Protein AF-A0A9J7N5D2-F1 (afdb_monomer)

InterPro domains:
  IPR012926 TMEM120A/B [PF07851] (128-306)
  IPR012926 TMEM120A/B [PTHR21433] (128-312)

Nearest PDB structures (foldseek):
  7n7p-assembly1_B  TM=5.418E-01  e=3.392E-21  Homo sapiens
  7f3t-assembly1_A  TM=5.365E-01  e=4.374E-20  Homo sapiens
  7n0l-assembly1_B  TM=5.369E-01  e=2.676E-19  Mus musculus
  7f6v-assembly1_B  TM=5.182E-01  e=7.764E-19  Homo sapiens
  6e3y-assembly1_R  TM=2.671E-01  e=3.084E+00  Homo sapiens

Mean predicted aligned error: 16.36 Å

pLDDT: mean 80.32, std 15.18, range [35.53, 98.12]

Foldseek 3Di:
DVVVVVVVVVVVVVVVVVVVVVVVVVVVVVVVVVVVVVVVVVVVVVVLVVLVVVLVVVVVVLVVVVVVLVPDDDDPVCVVVSVVVVVVSVVVVVVSVVVVLLHFDDDDPVCCVPPNPDGLNPPNPVSVVVVVQLVVLVVQLVVLVVVLVVVVVCVVVPDDDDVLVSVLSVLSSVLSVLVNPFDPDPLCVVCVVLVVVLVVLVVVLVVVVVVLVVVVVVVCVVVVVDDDDDDDDDDDDPPQNPDPVNSVVSLVVSLVSLLVQLVSLVVSCPDPPDPDPSSNSSSVSSVVSSVSSVVVSVVVVVVVVVVVVVVVVVVVVVVVVVVVVPDDCPPPPDDDDD

Radius of gyration: 36.09 Å; Cα contacts (8 Å, |Δi|>4): 144; chains: 1; bounding box: 107×84×121 Å

Solvent-accessible surface area (backbone atoms only — not comparable to full-atom values): 19100 Å² total; per-residue (Å²): 116,69,71,61,57,52,51,52,50,51,52,48,52,52,52,54,49,53,51,50,53,49,52,53,53,53,49,51,52,49,54,52,50,51,52,52,48,53,51,53,51,53,53,49,50,52,51,47,53,54,50,52,53,52,50,56,49,53,53,51,53,50,51,55,48,51,55,56,57,71,72,49,90,74,55,82,88,51,47,63,58,50,50,56,51,53,51,54,51,51,54,52,51,52,52,50,53,57,55,55,69,65,38,81,63,85,70,56,72,68,53,40,71,75,67,41,97,64,75,62,33,86,37,81,59,67,43,56,53,51,54,50,51,46,52,49,28,49,52,48,25,52,51,29,48,52,49,44,53,51,49,53,54,40,44,75,74,67,48,90,69,63,66,66,64,57,51,48,31,53,54,48,23,50,44,29,45,43,59,53,68,48,68,98,46,72,72,48,64,72,47,44,62,61,52,50,53,48,50,54,51,49,53,54,50,48,53,55,50,49,55,41,49,53,54,51,53,50,51,42,38,74,70,67,80,44,82,92,84,89,83,88,81,87,83,85,64,83,71,67,66,74,39,73,74,66,52,45,62,59,53,51,52,50,37,52,50,30,40,50,50,13,51,53,29,44,58,50,48,68,40,91,85,50,83,60,67,46,41,45,53,43,13,54,47,30,41,52,49,25,51,54,50,51,52,53,52,49,54,52,51,52,52,53,53,49,53,52,54,52,53,51,51,53,53,52,51,53,50,53,51,52,56,55,73,67,54,75,83,88,82,80,87,85,88,90,86,133

Secondary structure (DSSP, 8-state):
-HHHHHHHHHHHHHHHHHHHHHHHHHHHHHHHHHHHHHHHHHHHHHHHHHHHHHHHHHHHHHHHHHHHHHTS---GGGHHHHHHHHHHHHHHHHHHHHHHHHS--PPPHHHHHHH-S--GGGSTTHHHHHHHHHHHHHHHHHHHHHHHHHHHHHHHTT----HHHHHHHHHHHHHHHHHHH--S-HHHHHHHHHHHHHHHHHHHHHHHHHHHHHHHHHHHHHTTSS---------S-TTGGG-HHHHHHHHHHHHHHHHHHHHHHHHHHTSTT---HHHHHHHHHHHHHHHHHHHHHHHHHHHHHHHHHHHHHHHHHHHHHHHHHHS-----------

Structure (mmCIF, N/CA/C/O backbone):
data_AF-A0A9J7N5D2-F1
#
_entry.id   AF-A0A9J7N5D2-F1
#
loop_
_atom_site.group_PDB
_atom_site.id
_atom_site.type_symbol
_atom_site.label_atom_id
_atom_site.label_alt_id
_atom_site.label_comp_id
_atom_site.label_asym_id
_atom_site.label_entity_id
_atom_site.label_seq_id
_atom_site.pdbx_PDB_ins_code
_atom_site.Cartn_x
_atom_site.Cartn_y
_atom_site.Cartn_z
_atom_site.occupancy
_atom_site.B_iso_or_equiv
_atom_site.auth_seq_id
_atom_site.auth_comp_id
_atom_site.auth_asym_id
_atom_site.auth_atom_id
_atom_site.pdbx_PDB_model_num
ATOM 1 N N . MET A 1 1 ? -44.983 37.927 -15.377 1.00 53.50 1 MET A N 1
ATOM 2 C CA . MET A 1 1 ? -43.794 37.094 -15.114 1.00 53.50 1 MET A CA 1
ATOM 3 C C . MET A 1 1 ? -43.548 37.015 -13.610 1.00 53.50 1 MET A C 1
ATOM 5 O O . MET A 1 1 ? -43.359 35.919 -13.120 1.00 53.50 1 MET A O 1
ATOM 9 N N . ASP A 1 2 ? -43.751 38.115 -12.878 1.00 56.72 2 ASP A N 1
ATOM 10 C CA . ASP A 1 2 ? -43.507 38.211 -11.425 1.00 56.72 2 ASP A CA 1
ATOM 11 C C . ASP A 1 2 ? -44.377 37.331 -10.505 1.00 56.72 2 ASP A C 1
ATOM 13 O O . ASP A 1 2 ? -43.911 36.921 -9.453 1.00 56.72 2 ASP A O 1
ATOM 17 N N . VAL A 1 3 ? -45.620 36.996 -10.881 1.00 56.75 3 VAL A N 1
ATOM 18 C CA . VAL A 1 3 ? -46.518 36.188 -10.018 1.00 56.75 3 VAL A CA 1
ATOM 19 C C . VAL A 1 3 ? -46.177 34.691 -10.046 1.00 56.75 3 VAL A C 1
ATOM 21 O O . VAL A 1 3 ? -46.412 33.982 -9.073 1.00 56.75 3 VAL A O 1
ATOM 24 N N . LEU A 1 4 ? -45.630 34.197 -11.161 1.00 55.88 4 LEU A N 1
ATOM 25 C CA . LEU A 1 4 ? -45.211 32.795 -11.274 1.00 55.88 4 LEU A CA 1
ATOM 26 C C . LEU A 1 4 ? -43.887 32.561 -10.540 1.00 55.88 4 LEU A C 1
ATOM 28 O O . LEU A 1 4 ? -43.756 31.552 -9.863 1.00 55.88 4 LEU A O 1
ATOM 32 N N . ASP A 1 5 ? -42.966 33.525 -10.599 1.00 58.22 5 ASP A N 1
ATOM 33 C CA . ASP A 1 5 ? -41.663 33.458 -9.924 1.00 58.22 5 ASP A CA 1
ATOM 34 C C . ASP A 1 5 ? -41.805 33.550 -8.390 1.00 58.22 5 ASP A C 1
ATOM 36 O O . ASP A 1 5 ? -41.098 32.861 -7.656 1.00 58.22 5 ASP A O 1
ATOM 40 N N . SER A 1 6 ? -42.780 34.330 -7.892 1.00 58.72 6 SER A N 1
ATOM 41 C CA . SER A 1 6 ? -43.110 34.401 -6.458 1.00 58.72 6 SER A CA 1
ATOM 42 C C . SER A 1 6 ? -43.774 33.126 -5.923 1.00 58.72 6 SER A C 1
ATOM 44 O O . SER A 1 6 ? -43.530 32.729 -4.790 1.00 58.72 6 SER A O 1
ATOM 46 N N . LEU A 1 7 ? -44.609 32.463 -6.734 1.00 60.22 7 LEU A N 1
ATOM 47 C CA . LEU A 1 7 ? -45.252 31.199 -6.349 1.00 60.22 7 LEU A CA 1
ATOM 48 C C . LEU A 1 7 ? -44.255 30.030 -6.327 1.00 60.22 7 LEU A C 1
ATOM 50 O O . LEU A 1 7 ? -44.355 29.169 -5.455 1.00 60.22 7 LEU A O 1
ATOM 54 N N . ASP A 1 8 ? -43.286 30.013 -7.249 1.00 61.00 8 ASP A N 1
ATOM 55 C CA . ASP A 1 8 ? -42.229 28.991 -7.294 1.00 61.00 8 ASP A CA 1
ATOM 56 C C . ASP A 1 8 ? -41.238 29.147 -6.125 1.00 61.00 8 ASP A C 1
ATOM 58 O O . ASP A 1 8 ? -40.781 28.161 -5.542 1.00 61.00 8 ASP A O 1
ATOM 62 N N . THR A 1 9 ? -40.947 30.388 -5.717 1.00 61.81 9 THR A N 1
ATOM 63 C CA . THR A 1 9 ? -40.109 30.665 -4.537 1.00 61.81 9 THR A CA 1
ATOM 64 C C . THR A 1 9 ? -40.805 30.321 -3.222 1.00 61.81 9 THR A C 1
ATOM 66 O O . THR A 1 9 ? -40.158 29.728 -2.358 1.00 61.81 9 THR A O 1
ATOM 69 N N . ASP A 1 10 ? -42.104 30.593 -3.078 1.00 67.00 10 ASP A N 1
ATOM 70 C CA . ASP A 1 10 ? -42.876 30.194 -1.890 1.00 67.00 10 ASP A CA 1
ATOM 71 C C . ASP A 1 10 ? -43.016 28.666 -1.779 1.00 67.00 10 ASP A C 1
ATOM 73 O O . ASP A 1 10 ? -42.855 28.101 -0.693 1.00 67.00 10 ASP A O 1
ATOM 77 N N . HIS A 1 11 ? -43.248 27.970 -2.899 1.00 69.38 11 HIS A N 1
ATOM 78 C CA . HIS A 1 11 ? -43.304 26.506 -2.921 1.00 69.38 11 HIS A CA 1
ATOM 79 C C . HIS A 1 11 ? -41.936 25.881 -2.608 1.00 69.38 11 HIS A C 1
ATOM 81 O O . HIS A 1 11 ? -41.846 24.917 -1.846 1.00 69.38 11 HIS A O 1
ATOM 87 N N . SER A 1 12 ? -40.856 26.439 -3.164 1.00 70.88 12 SER A N 1
ATOM 88 C CA . SER A 1 12 ? -39.487 26.028 -2.848 1.00 70.88 12 SER A CA 1
ATOM 89 C C . SER A 1 12 ? -39.189 26.230 -1.362 1.00 70.88 12 SER A C 1
ATOM 91 O O . SER A 1 12 ? -38.756 25.297 -0.693 1.00 70.88 12 SER A O 1
ATOM 93 N N . PHE A 1 13 ? -39.495 27.400 -0.799 1.00 75.81 13 PHE A N 1
ATOM 94 C CA . PHE A 1 13 ? -39.250 27.692 0.612 1.00 75.81 13 PHE A CA 1
ATOM 95 C C . PHE A 1 13 ? -40.040 26.771 1.555 1.00 75.81 13 PHE A C 1
ATOM 97 O O . PHE A 1 13 ? -39.470 26.256 2.515 1.00 75.81 13 PHE A O 1
ATOM 104 N N . SER A 1 14 ? -41.313 26.495 1.248 1.00 77.88 14 SER A N 1
ATOM 105 C CA . SER A 1 14 ? -42.131 25.533 2.002 1.00 77.88 14 SER A CA 1
ATOM 106 C C . SER A 1 14 ? -41.528 24.127 1.974 1.00 77.88 14 SER A C 1
ATOM 108 O O . SER A 1 14 ? -41.432 23.484 3.015 1.00 77.88 14 SER A O 1
ATOM 110 N N . SER A 1 15 ? -41.050 23.673 0.810 1.00 78.69 15 SER A N 1
ATOM 111 C CA . SER A 1 15 ? -40.388 22.370 0.667 1.00 78.69 15 SER A CA 1
ATOM 112 C C . SER A 1 15 ? -39.103 22.274 1.495 1.00 78.69 15 SER A C 1
ATOM 114 O O . SER A 1 15 ? -38.871 21.256 2.138 1.00 78.69 15 SER A O 1
ATOM 116 N N . HIS A 1 16 ? -38.278 23.326 1.514 1.00 78.12 16 HIS A N 1
ATOM 117 C CA . HIS A 1 16 ? -37.059 23.353 2.334 1.00 78.12 16 HIS A CA 1
ATOM 118 C C . HIS A 1 16 ? -37.380 23.367 3.836 1.00 78.12 16 HIS A C 1
ATOM 120 O O . HIS A 1 16 ? -36.615 22.844 4.643 1.00 78.12 16 HIS A O 1
ATOM 126 N N . MET A 1 17 ? -38.505 23.971 4.226 1.00 84.19 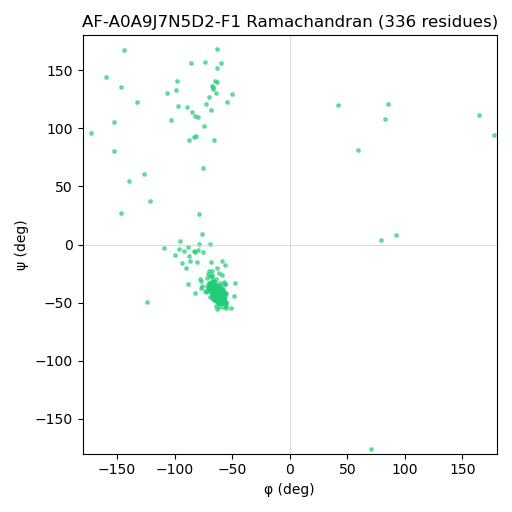17 MET A N 1
ATOM 127 C CA . MET A 1 17 ? -38.944 24.034 5.619 1.00 84.19 17 MET A CA 1
ATOM 128 C C . MET A 1 17 ? -39.472 22.677 6.105 1.00 84.19 17 MET A C 1
ATOM 130 O O . MET A 1 17 ? -39.119 22.249 7.200 1.00 84.19 17 MET A O 1
ATOM 134 N N . GLU A 1 18 ? -40.211 21.952 5.262 1.00 85.81 18 GLU A N 1
ATOM 135 C CA . GLU A 1 18 ? -40.609 20.562 5.527 1.00 85.81 18 GLU A CA 1
ATOM 136 C C . GLU A 1 18 ? -39.394 19.622 5.621 1.00 85.81 18 GLU A C 1
ATOM 138 O O . GLU A 1 18 ? -39.333 18.767 6.506 1.00 85.81 18 GLU A O 1
ATOM 143 N N . GLU A 1 19 ? -38.394 19.802 4.753 1.00 87.75 19 GLU A N 1
ATOM 144 C CA . GLU A 1 19 ? -37.150 19.024 4.782 1.00 87.75 19 GLU A CA 1
ATOM 145 C C . GLU A 1 19 ? -36.333 19.307 6.057 1.00 87.75 19 GLU A C 1
ATOM 147 O O . GLU A 1 19 ? -35.820 18.385 6.694 1.00 87.75 19 GLU A O 1
ATOM 152 N N . TRP A 1 20 ? -36.285 20.568 6.502 1.00 80.81 20 TRP A N 1
ATOM 153 C CA . TRP A 1 20 ? -35.685 20.958 7.781 1.00 80.81 20 TRP A CA 1
ATOM 154 C C . TRP A 1 20 ? -36.409 20.348 8.987 1.00 80.81 20 TRP A C 1
ATOM 156 O O . TRP A 1 20 ? -35.758 19.875 9.925 1.00 80.81 20 TRP A O 1
ATOM 166 N N . ASP A 1 21 ? -37.741 20.326 8.971 1.00 89.56 21 ASP A N 1
ATOM 167 C CA . ASP A 1 21 ? -38.539 19.712 10.032 1.00 89.56 21 ASP A CA 1
ATOM 168 C C . ASP A 1 21 ? -38.323 18.190 10.079 1.00 89.56 21 ASP A C 1
ATOM 170 O O . ASP A 1 21 ? -38.149 17.630 11.166 1.00 89.56 21 ASP A O 1
ATOM 174 N N . SER A 1 22 ? -38.221 17.531 8.916 1.00 87.88 22 SER A N 1
ATOM 175 C CA . SER A 1 22 ? -37.862 16.108 8.813 1.00 87.88 22 SER A CA 1
ATOM 176 C C . SER A 1 22 ? -36.474 15.831 9.397 1.00 87.88 22 SER A C 1
ATOM 178 O O . SER A 1 22 ? -36.331 14.969 10.265 1.00 87.88 22 SER A O 1
ATOM 180 N N . MET A 1 23 ? -35.457 16.606 9.001 1.00 82.81 23 MET A N 1
ATOM 181 C CA . MET A 1 23 ? -34.099 16.474 9.547 1.00 82.81 23 MET A CA 1
ATOM 182 C C . MET A 1 23 ? -34.046 16.745 11.055 1.00 82.81 23 MET A C 1
ATOM 184 O O . MET A 1 23 ? -33.281 16.110 11.780 1.00 82.81 23 MET A O 1
ATOM 188 N N . THR A 1 24 ? -34.857 17.681 11.550 1.00 89.94 24 THR A N 1
ATOM 189 C CA . THR A 1 24 ? -34.937 17.989 12.982 1.00 89.94 24 THR A CA 1
ATOM 190 C C . THR A 1 24 ? -35.508 16.809 13.766 1.00 89.94 24 THR A C 1
ATOM 192 O O . THR A 1 24 ? -35.050 16.523 14.875 1.00 89.94 24 THR A O 1
ATOM 195 N N . GLU A 1 25 ? -36.488 16.103 13.206 1.00 90.75 25 GLU A N 1
ATOM 196 C CA . GLU A 1 25 ? -37.063 14.919 13.838 1.00 90.75 25 GLU A CA 1
ATOM 197 C C . GLU A 1 25 ? -36.105 13.719 13.789 1.00 90.75 25 GLU A C 1
ATOM 199 O O . GLU A 1 25 ? -35.916 13.048 14.806 1.00 90.75 25 GLU A O 1
ATOM 204 N N . GLU A 1 26 ? -35.411 13.507 12.666 1.00 89.88 26 GLU A N 1
ATOM 205 C CA . GLU A 1 26 ? -34.331 12.514 12.555 1.00 89.88 26 GLU A CA 1
ATOM 206 C C . GLU A 1 26 ? -33.198 12.787 13.555 1.00 89.88 26 GLU A C 1
ATOM 208 O O . GLU A 1 26 ? -32.707 11.870 14.217 1.00 89.88 26 GLU A O 1
ATOM 213 N N . TYR A 1 27 ? -32.818 14.055 13.740 1.00 84.75 27 TYR A N 1
ATOM 214 C CA . TYR A 1 27 ? -31.805 14.448 14.717 1.00 84.75 27 TYR A CA 1
ATOM 215 C C . TYR A 1 27 ? -32.228 14.116 16.155 1.00 84.75 27 TYR A C 1
ATOM 217 O O . TYR A 1 27 ? -31.423 13.599 16.932 1.00 84.75 27 TYR A O 1
ATOM 225 N N . LYS A 1 28 ? -33.496 14.348 16.522 1.00 91.75 28 LYS A N 1
ATOM 226 C CA . LYS A 1 28 ? -34.003 13.956 17.849 1.00 91.75 28 LYS A CA 1
ATOM 227 C C . LYS A 1 28 ? -33.955 12.444 18.046 1.00 91.75 28 LYS A C 1
ATOM 229 O O . LYS A 1 28 ? -33.529 11.989 19.107 1.00 91.75 28 LYS A O 1
ATOM 234 N N . GLN A 1 29 ? -34.346 11.669 17.033 1.00 91.50 29 GLN A N 1
ATOM 235 C CA . GLN A 1 29 ? -34.246 10.208 17.085 1.00 91.50 29 GLN A CA 1
ATOM 236 C C . GLN A 1 29 ? -32.790 9.764 17.273 1.00 91.50 29 GLN A C 1
ATOM 238 O O . GLN A 1 29 ? -32.504 8.935 18.138 1.00 91.50 29 GLN A O 1
ATOM 243 N N . LEU A 1 30 ? -31.848 10.385 16.558 1.00 85.56 30 LEU A N 1
ATOM 244 C CA . LEU A 1 30 ? -30.418 10.123 16.714 1.00 85.56 30 LEU A CA 1
ATOM 245 C C . LEU A 1 30 ? -29.915 10.436 18.135 1.00 85.56 30 LEU A C 1
ATOM 247 O O . LEU A 1 30 ? -29.118 9.677 18.694 1.00 85.56 30 LEU A O 1
ATOM 251 N N . GLU A 1 31 ? -30.374 11.527 18.754 1.00 86.38 31 GLU A N 1
ATOM 252 C CA . GLU A 1 31 ? -30.025 11.855 20.142 1.00 86.38 31 GLU A CA 1
ATOM 253 C C . GLU A 1 31 ? -30.546 10.806 21.138 1.00 86.38 31 GLU A C 1
ATOM 255 O O . GLU A 1 31 ? -29.825 10.422 22.072 1.00 86.38 31 GLU A O 1
ATOM 260 N N . GLU A 1 32 ? -31.767 10.304 20.935 1.00 93.00 32 GLU A N 1
ATOM 261 C CA . GLU A 1 32 ? -32.343 9.227 21.745 1.00 93.00 32 GLU A CA 1
ATOM 262 C C . GLU A 1 32 ? -31.577 7.910 21.573 1.00 93.00 32 GLU A C 1
ATOM 264 O O . GLU A 1 32 ? -31.212 7.265 22.567 1.00 93.00 32 GLU A O 1
ATOM 269 N N . GLU A 1 33 ? -31.247 7.539 20.336 1.00 86.75 33 GLU A N 1
ATOM 270 C CA . GLU A 1 33 ? -30.436 6.361 20.032 1.00 86.75 33 GLU A CA 1
ATOM 271 C C . GLU A 1 33 ? -29.038 6.458 20.646 1.00 86.75 33 GLU A C 1
ATOM 273 O O . GLU A 1 33 ? -28.559 5.512 21.279 1.00 86.75 33 GLU A O 1
ATOM 278 N N . HIS A 1 34 ? -28.389 7.618 20.543 1.00 79.31 34 HIS A N 1
ATOM 279 C CA . HIS A 1 34 ? -27.082 7.854 21.145 1.00 79.31 34 HIS A CA 1
ATOM 280 C C . HIS A 1 34 ? -27.131 7.769 22.680 1.00 79.31 34 HIS A C 1
ATOM 282 O O . HIS A 1 34 ? -26.211 7.235 23.315 1.00 79.31 34 HIS A O 1
ATOM 288 N N . LYS A 1 35 ? -28.218 8.236 23.303 1.00 89.12 35 LYS A N 1
ATOM 289 C CA . LYS A 1 35 ? -28.446 8.077 24.745 1.00 89.12 35 LYS A CA 1
ATOM 290 C C . LYS A 1 35 ? -28.599 6.602 25.126 1.00 89.12 35 LYS A C 1
ATOM 292 O O . LYS A 1 35 ? -27.967 6.163 26.092 1.00 89.12 35 LYS A O 1
ATOM 297 N N . ALA A 1 36 ? -29.371 5.831 24.361 1.00 89.06 36 ALA A N 1
ATOM 298 C CA . ALA A 1 36 ? -29.524 4.391 24.566 1.00 89.06 36 ALA A CA 1
ATOM 299 C C . ALA A 1 36 ? -28.196 3.637 24.361 1.00 89.06 36 ALA A C 1
ATOM 301 O O . ALA A 1 36 ? -27.847 2.753 25.147 1.00 89.06 36 ALA A O 1
ATOM 302 N N . TYR A 1 37 ? -27.409 4.023 23.355 1.00 80.06 37 TYR A N 1
ATOM 303 C CA . TYR A 1 37 ? -26.065 3.500 23.119 1.00 80.06 37 TYR A CA 1
ATOM 304 C C . TYR A 1 37 ? -25.148 3.731 24.327 1.00 80.06 37 TYR A C 1
ATOM 306 O O . TYR A 1 37 ? -24.543 2.780 24.826 1.00 80.06 37 TYR A O 1
ATOM 314 N N . LYS A 1 38 ? -25.091 4.958 24.865 1.00 76.19 38 LYS A N 1
ATOM 315 C CA . LYS A 1 38 ? -24.285 5.275 26.059 1.00 76.19 38 LYS A CA 1
ATOM 316 C C . LYS A 1 38 ? -24.651 4.411 27.265 1.00 76.19 38 LYS A C 1
ATOM 318 O O . LYS A 1 38 ? -23.756 3.952 27.973 1.00 76.19 38 LYS A O 1
ATOM 323 N N . GLN A 1 39 ? -25.942 4.169 27.489 1.00 86.69 39 GLN A N 1
ATOM 324 C CA . GLN A 1 39 ? -26.401 3.296 28.572 1.00 86.69 39 GLN A CA 1
ATOM 325 C C . GLN A 1 39 ? -25.917 1.855 28.375 1.00 86.69 39 GLN A C 1
ATOM 327 O O . GLN A 1 39 ? -25.304 1.291 29.281 1.00 86.69 39 GLN A O 1
ATOM 332 N N . LYS A 1 40 ? -26.088 1.294 27.170 1.00 82.31 40 LYS A N 1
ATOM 333 C CA . LYS A 1 40 ? -25.607 -0.059 26.839 1.00 82.31 40 LYS A CA 1
ATOM 334 C C . LYS A 1 40 ? -24.091 -0.194 26.996 1.00 82.31 40 LYS A C 1
ATOM 336 O O . LYS A 1 40 ? -23.614 -1.221 27.473 1.00 82.31 40 LYS A O 1
ATOM 341 N N . VAL A 1 41 ? -23.321 0.833 26.632 1.00 73.25 41 VAL A N 1
ATOM 342 C CA . VAL A 1 41 ? -21.860 0.844 26.821 1.00 73.25 41 VAL A CA 1
ATOM 343 C C . VAL A 1 41 ? -21.490 0.765 28.304 1.00 73.25 41 VAL A C 1
ATOM 345 O O . VAL A 1 41 ? -20.603 -0.009 28.671 1.00 73.25 41 VAL A O 1
ATOM 348 N N . GLU A 1 42 ? -22.172 1.516 29.168 1.00 77.75 42 GLU A N 1
ATOM 349 C CA . GLU A 1 42 ? -21.897 1.488 30.607 1.00 77.75 42 GLU A CA 1
ATOM 350 C C . GLU A 1 42 ? -22.310 0.148 31.243 1.00 77.75 42 GLU A C 1
ATOM 352 O O . GLU A 1 42 ? -21.572 -0.412 32.057 1.00 77.75 42 GLU A O 1
ATOM 357 N N . GLU A 1 43 ? -23.437 -0.431 30.823 1.00 83.75 43 GLU A N 1
ATOM 358 C CA . GLU A 1 43 ? -23.852 -1.781 31.232 1.00 83.75 43 GLU A CA 1
ATOM 359 C C . GLU A 1 43 ? -22.823 -2.844 30.831 1.00 83.75 43 GLU A C 1
ATOM 361 O O . GLU A 1 43 ? -22.421 -3.671 31.658 1.00 83.75 43 GLU A O 1
ATOM 366 N N . LEU A 1 44 ? -22.334 -2.789 29.587 1.00 78.25 44 LEU A N 1
ATOM 367 C CA . LEU A 1 44 ? -21.286 -3.683 29.099 1.00 78.25 44 LEU A CA 1
ATOM 368 C C . LEU A 1 44 ? -20.002 -3.540 29.916 1.00 78.25 44 LEU A C 1
ATOM 370 O O . LEU A 1 44 ? -19.420 -4.546 30.317 1.00 78.25 44 LEU A O 1
ATOM 374 N N . LYS A 1 45 ? -19.581 -2.313 30.225 1.00 78.12 45 LYS A N 1
ATOM 375 C CA . LYS A 1 45 ? -18.392 -2.046 31.044 1.00 78.12 45 LYS A CA 1
ATOM 376 C C . LYS A 1 45 ? -18.532 -2.615 32.459 1.00 78.12 45 LYS A C 1
ATOM 378 O O . LYS A 1 45 ? -17.598 -3.228 32.981 1.00 78.12 45 LYS A O 1
ATOM 383 N N . ASN A 1 46 ? -19.706 -2.472 33.070 1.00 83.44 46 ASN A N 1
ATOM 384 C CA . ASN A 1 46 ? -19.989 -3.034 34.390 1.00 83.44 46 ASN A CA 1
ATOM 385 C C . ASN A 1 46 ? -19.950 -4.568 34.382 1.00 83.44 46 ASN A C 1
ATOM 387 O O . ASN A 1 46 ? -19.333 -5.177 35.263 1.00 83.44 46 ASN A O 1
ATOM 391 N N . LEU A 1 47 ? -20.535 -5.200 33.361 1.00 84.56 47 LEU A N 1
ATOM 392 C CA . LEU A 1 47 ? -20.469 -6.650 33.170 1.00 84.56 47 LEU A CA 1
ATOM 393 C C . LEU A 1 47 ? -19.033 -7.131 32.937 1.00 84.56 47 LEU A C 1
ATOM 395 O O . LEU A 1 47 ? -18.607 -8.095 33.575 1.00 84.56 47 LEU A O 1
ATOM 399 N N . GLN A 1 48 ? -18.265 -6.436 32.095 1.00 81.56 48 GLN A N 1
ATOM 400 C CA . GLN A 1 48 ? -16.854 -6.735 31.836 1.00 81.56 48 GLN A CA 1
ATOM 401 C C . GLN A 1 48 ? -16.020 -6.680 33.123 1.00 81.56 48 GLN A C 1
ATOM 403 O O . GLN A 1 48 ? -15.265 -7.612 33.409 1.00 81.56 48 GLN A O 1
ATOM 408 N N . ASN A 1 49 ? -16.199 -5.646 33.950 1.00 82.75 49 ASN A N 1
ATOM 409 C CA . ASN A 1 49 ? -15.502 -5.511 35.233 1.00 82.75 49 ASN A CA 1
ATOM 410 C C . ASN A 1 49 ? -15.878 -6.628 36.218 1.00 82.75 49 ASN A C 1
ATOM 412 O O . ASN A 1 49 ? -15.010 -7.223 36.869 1.00 82.75 49 ASN A O 1
ATOM 416 N N . LYS A 1 50 ? -17.170 -6.954 36.317 1.00 88.00 50 LYS A N 1
ATOM 417 C CA . LYS A 1 50 ? -17.668 -8.032 37.182 1.00 88.00 50 LYS A CA 1
ATOM 418 C C . LYS A 1 50 ? -17.140 -9.402 36.748 1.00 88.00 50 LYS A C 1
ATOM 420 O O . LYS A 1 50 ? -16.731 -10.206 37.587 1.00 88.00 50 LYS A O 1
ATOM 425 N N . LEU A 1 51 ? -17.119 -9.665 35.445 1.00 86.50 51 LEU A N 1
ATOM 426 C CA . LEU A 1 51 ? -16.621 -10.917 34.886 1.00 86.50 51 LEU A CA 1
ATOM 427 C C . LEU A 1 51 ? -15.102 -11.033 35.061 1.00 86.50 51 LEU A C 1
ATOM 429 O O . LEU A 1 51 ? -14.619 -12.049 35.558 1.00 86.50 51 LEU A O 1
ATOM 433 N N . GLY A 1 52 ? -14.356 -9.963 34.768 1.00 84.44 52 GLY A N 1
ATOM 434 C CA . GLY A 1 52 ? -12.904 -9.919 34.941 1.00 84.44 52 GLY A CA 1
ATOM 435 C C . GLY A 1 52 ? -12.464 -10.113 36.395 1.00 84.44 52 GLY A C 1
ATOM 436 O O . GLY A 1 52 ? -11.528 -10.865 36.666 1.00 84.44 52 GLY A O 1
ATOM 437 N N . THR A 1 53 ? -13.156 -9.495 37.356 1.00 86.62 53 THR A N 1
ATOM 438 C CA . THR A 1 53 ? -12.881 -9.699 38.792 1.00 86.62 53 THR A CA 1
ATOM 439 C C . THR A 1 53 ? -13.220 -11.119 39.252 1.00 86.62 53 THR A C 1
ATOM 441 O O . THR A 1 53 ? -12.430 -11.734 39.973 1.00 86.62 53 THR A O 1
ATOM 444 N N . SER A 1 54 ? -14.342 -11.678 38.786 1.00 89.25 54 SER A N 1
ATOM 445 C CA . SER A 1 54 ? -14.763 -13.046 39.116 1.00 89.25 54 SER A CA 1
ATOM 446 C C . SER A 1 54 ? -13.792 -14.103 38.579 1.00 89.25 54 SER A C 1
ATOM 448 O O . SER A 1 54 ? -13.436 -15.028 39.311 1.00 89.25 54 SER A O 1
ATOM 450 N N . ILE A 1 55 ? -13.306 -13.945 37.343 1.00 88.50 55 ILE A N 1
ATOM 451 C CA . ILE A 1 55 ? -12.323 -14.856 36.733 1.00 88.50 55 ILE A CA 1
ATOM 452 C C . ILE A 1 55 ? -10.977 -14.769 37.447 1.00 88.50 55 ILE A C 1
ATOM 454 O O . ILE A 1 55 ? -10.412 -15.802 37.804 1.00 88.50 55 ILE A O 1
ATOM 458 N N . LYS A 1 56 ? -10.481 -13.555 37.735 1.00 87.50 56 LYS A N 1
ATOM 459 C CA . LYS A 1 56 ? -9.235 -13.369 38.501 1.00 87.50 56 LYS A CA 1
ATOM 460 C C . LYS A 1 56 ? -9.294 -14.080 39.854 1.00 87.50 56 LYS A C 1
ATOM 462 O O . LYS A 1 56 ? -8.325 -14.731 40.242 1.00 87.50 56 LYS A O 1
ATOM 467 N N . LYS A 1 57 ? -10.437 -13.994 40.546 1.00 91.00 57 LYS A N 1
ATOM 468 C CA . LYS A 1 57 ? -10.671 -14.706 41.809 1.00 91.00 57 LYS A CA 1
ATOM 469 C C . LYS A 1 57 ? -10.638 -16.226 41.616 1.00 91.00 57 LYS A C 1
ATOM 471 O O . LYS A 1 57 ? -9.820 -16.888 42.243 1.00 91.00 57 LYS A O 1
ATOM 476 N N . GLN A 1 58 ? -11.454 -16.766 40.708 1.00 88.94 58 GLN A N 1
ATOM 477 C CA . GLN A 1 58 ? -11.516 -18.211 40.442 1.00 88.94 58 GLN A CA 1
ATOM 478 C C . GLN A 1 58 ? -10.159 -18.796 40.029 1.00 88.94 58 GLN A C 1
ATOM 480 O O . GLN A 1 58 ? -9.779 -19.871 40.483 1.00 88.94 58 GLN A O 1
ATOM 485 N N . ARG A 1 59 ? -9.390 -18.077 39.207 1.00 86.00 59 ARG A N 1
ATOM 486 C CA . ARG A 1 59 ? -8.053 -18.497 38.772 1.00 86.00 59 ARG A CA 1
ATOM 487 C C . ARG A 1 59 ? -7.059 -18.542 39.932 1.00 86.00 59 ARG A C 1
ATOM 489 O O . ARG A 1 59 ? -6.289 -19.493 40.029 1.00 86.00 59 ARG A O 1
ATOM 496 N N . LYS A 1 60 ? -7.099 -17.549 40.828 1.00 89.81 60 LYS A N 1
ATOM 497 C CA . LYS A 1 60 ? -6.295 -17.544 42.058 1.00 89.81 60 LYS A CA 1
ATOM 498 C C . LYS A 1 60 ? -6.651 -18.732 42.954 1.00 89.81 60 LYS A C 1
ATOM 500 O O . LYS A 1 60 ? -5.750 -19.420 43.422 1.00 89.81 60 LYS A O 1
ATOM 505 N N . ASP A 1 61 ? -7.941 -18.992 43.146 1.00 90.50 61 ASP A N 1
ATOM 506 C CA . ASP A 1 61 ? -8.420 -20.091 43.989 1.00 90.50 61 ASP A CA 1
ATOM 507 C C . ASP A 1 61 ? -8.035 -21.464 43.396 1.00 90.50 61 ASP A C 1
ATOM 509 O O . ASP A 1 61 ? -7.586 -22.348 44.126 1.00 90.50 61 ASP A O 1
ATOM 513 N N . LEU A 1 62 ? -8.121 -21.635 42.067 1.00 88.19 62 LEU A N 1
ATOM 514 C CA . LEU A 1 62 ? -7.663 -22.847 41.372 1.00 88.19 62 LEU A CA 1
ATOM 515 C C . LEU A 1 62 ? -6.150 -23.059 41.484 1.00 88.19 62 LEU A C 1
ATOM 517 O O . LEU A 1 62 ? -5.722 -24.190 41.701 1.00 88.19 62 LEU A O 1
ATOM 521 N N . LEU A 1 63 ? -5.341 -22.000 41.360 1.00 86.88 63 LEU A N 1
ATOM 522 C CA . LEU A 1 63 ? -3.887 -22.087 41.540 1.00 86.88 63 LEU A CA 1
ATOM 523 C C . LEU A 1 63 ? -3.535 -22.535 42.963 1.00 86.88 63 LEU A C 1
ATOM 525 O O . LEU A 1 63 ? -2.756 -23.469 43.134 1.00 86.88 63 LEU A O 1
ATOM 529 N N . GLN A 1 64 ? -4.174 -21.936 43.971 1.00 90.50 64 GLN A N 1
ATOM 530 C CA . GLN A 1 64 ? -3.983 -22.323 45.371 1.00 90.50 64 GLN A CA 1
ATOM 531 C C . GLN A 1 64 ? -4.422 -23.765 45.645 1.00 90.50 64 GLN A C 1
ATOM 533 O O . GLN A 1 64 ? -3.784 -24.470 46.425 1.00 90.50 64 GLN A O 1
ATOM 538 N N . LEU A 1 65 ? -5.517 -24.218 45.028 1.00 87.06 65 LEU A N 1
ATOM 539 C CA . LEU A 1 65 ? -5.970 -25.602 45.151 1.00 87.06 65 LEU A CA 1
ATOM 540 C C . LEU A 1 65 ? -4.988 -26.569 44.480 1.00 87.06 65 LEU A C 1
ATOM 542 O O . LEU A 1 65 ? -4.651 -27.587 45.073 1.00 87.06 65 LEU A O 1
ATOM 546 N N . SER A 1 66 ? -4.487 -26.235 43.288 1.00 85.94 66 SER A N 1
ATOM 547 C CA . SER A 1 66 ? -3.498 -27.045 42.566 1.00 85.94 66 SER A CA 1
ATOM 548 C C . SER A 1 66 ? -2.217 -27.230 43.377 1.00 85.94 66 SER A C 1
ATOM 550 O O . SER A 1 66 ? -1.697 -28.339 43.457 1.00 85.94 66 SER A O 1
ATOM 552 N N . GLU A 1 67 ? -1.723 -26.157 43.993 1.00 86.44 67 GLU A N 1
ATOM 553 C CA . GLU A 1 67 ? -0.514 -26.178 44.821 1.00 86.44 67 GLU A CA 1
ATOM 554 C C . GLU A 1 67 ? -0.699 -27.067 46.060 1.00 86.44 67 GLU A C 1
ATOM 556 O O . GLU A 1 67 ? 0.145 -27.909 46.363 1.00 86.44 67 GLU A O 1
ATOM 561 N N . LYS A 1 68 ? -1.858 -26.964 46.727 1.00 86.00 68 LYS A N 1
ATOM 562 C CA . LYS A 1 68 ? -2.206 -27.838 47.859 1.00 86.00 68 LYS A CA 1
ATOM 563 C C . LYS A 1 68 ? -2.290 -29.308 47.453 1.00 86.00 68 LYS A C 1
ATOM 565 O O . LYS A 1 68 ? -1.820 -30.160 48.197 1.00 86.00 68 LYS A O 1
ATOM 570 N N . LEU A 1 69 ? -2.872 -29.605 46.291 1.00 81.25 69 LEU A N 1
ATOM 571 C CA . LEU A 1 69 ? -3.015 -30.978 45.800 1.00 81.25 69 LEU A CA 1
ATOM 572 C C . LEU A 1 69 ? -1.671 -31.591 45.376 1.00 81.25 69 LEU A C 1
ATOM 574 O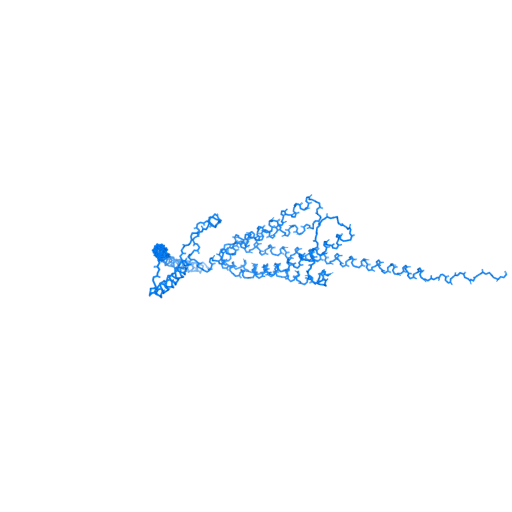 O . LEU A 1 69 ? -1.475 -32.784 45.579 1.00 81.25 69 LEU A O 1
ATOM 578 N N . GLN A 1 70 ? -0.734 -30.792 44.852 1.00 78.94 70 GLN A N 1
ATOM 579 C CA . GLN A 1 70 ? 0.634 -31.240 44.549 1.00 78.94 70 GLN A CA 1
ATOM 580 C C . GLN A 1 70 ? 1.466 -31.528 45.807 1.00 78.94 70 GLN A C 1
ATOM 582 O O . GLN A 1 70 ? 2.371 -32.356 45.756 1.00 78.94 70 GLN A O 1
ATOM 587 N N . GLY A 1 71 ? 1.163 -30.868 46.929 1.00 76.31 71 GLY A N 1
ATOM 588 C CA . GLY A 1 71 ? 1.840 -31.080 48.211 1.00 76.31 71 GLY A CA 1
ATOM 589 C C . GLY A 1 71 ? 1.326 -32.268 49.035 1.00 76.31 71 GLY A C 1
ATOM 590 O O . GLY A 1 71 ? 1.900 -32.559 50.083 1.00 76.31 71 GLY A O 1
ATOM 591 N N . CYS A 1 72 ? 0.253 -32.946 48.611 1.00 77.56 72 CYS A N 1
ATOM 592 C CA . CYS A 1 72 ? -0.324 -34.082 49.333 1.00 77.56 72 CYS A CA 1
ATOM 593 C C . CYS A 1 72 ? 0.142 -35.423 48.754 1.00 77.56 72 CYS A C 1
ATOM 595 O O . CYS A 1 72 ? 0.039 -35.656 47.552 1.00 77.56 72 CYS A O 1
ATOM 597 N N . ASP A 1 73 ? 0.561 -36.347 49.622 1.00 77.25 73 ASP A N 1
ATOM 598 C CA . ASP A 1 73 ? 0.837 -37.728 49.221 1.00 77.25 73 ASP A CA 1
ATOM 599 C C . ASP A 1 73 ? -0.490 -38.502 49.116 1.00 77.25 73 ASP A C 1
ATOM 601 O O . ASP A 1 73 ? -1.194 -38.701 50.110 1.00 77.25 73 ASP A O 1
ATOM 605 N N . VAL A 1 74 ? -0.904 -38.843 47.890 1.00 75.50 74 VAL A N 1
ATOM 606 C CA . VAL A 1 74 ? -2.268 -39.319 47.598 1.00 75.50 74 VAL A CA 1
ATOM 607 C C . VAL A 1 74 ? -2.360 -40.846 47.750 1.00 75.50 74 VAL A C 1
ATOM 609 O O . VAL A 1 74 ? -1.726 -41.576 46.976 1.00 75.50 74 VAL A O 1
ATOM 612 N N . PRO A 1 75 ? -3.200 -41.371 48.668 1.00 79.88 75 PRO A N 1
ATOM 613 C CA . PRO A 1 75 ? -3.409 -42.812 48.805 1.00 79.88 75 PRO A CA 1
ATOM 614 C C . PRO A 1 75 ? -4.030 -43.426 47.541 1.00 79.88 75 PRO A C 1
ATOM 616 O O . PRO A 1 75 ? -4.778 -42.767 46.817 1.00 79.88 75 PRO A O 1
ATOM 619 N N . ALA A 1 76 ? -3.756 -44.711 47.281 1.00 76.75 76 ALA A N 1
ATOM 620 C CA . ALA A 1 76 ? -4.142 -45.389 46.036 1.00 76.75 76 ALA A CA 1
ATOM 621 C C . ALA A 1 76 ? -5.651 -45.331 45.719 1.00 76.75 76 ALA A C 1
ATOM 623 O O . ALA A 1 76 ? -6.018 -45.184 44.557 1.00 76.75 76 ALA A O 1
ATOM 624 N N . GLU A 1 77 ? -6.504 -45.355 46.744 1.00 82.12 77 GLU A N 1
ATOM 625 C CA . GLU A 1 77 ? -7.967 -45.266 46.633 1.00 82.12 77 GLU A CA 1
ATOM 626 C C . GLU A 1 77 ? -8.454 -43.913 46.081 1.00 82.12 77 GLU A C 1
ATOM 628 O O . GLU A 1 77 ? -9.437 -43.842 45.345 1.00 82.12 77 GLU A O 1
ATOM 633 N N . TYR A 1 78 ? -7.734 -42.827 46.372 1.00 77.88 78 TYR A N 1
ATOM 634 C CA . TYR A 1 78 ? -8.126 -41.467 45.995 1.00 77.88 78 TYR A CA 1
ATOM 635 C C . TYR A 1 78 ? -7.474 -40.986 44.690 1.00 77.88 78 TYR A C 1
ATOM 637 O O . TYR A 1 78 ? -7.819 -39.907 44.207 1.00 77.88 78 TYR A O 1
ATOM 645 N N . ARG A 1 79 ? -6.580 -41.777 44.071 1.00 79.00 79 ARG A N 1
ATOM 646 C CA . ARG A 1 79 ? -5.901 -41.404 42.811 1.00 79.00 79 ARG A CA 1
ATOM 647 C C . ARG A 1 79 ? -6.871 -41.185 41.650 1.00 79.00 79 ARG A C 1
ATOM 649 O O . ARG A 1 79 ? -6.681 -40.244 40.887 1.00 79.00 79 ARG A O 1
ATOM 656 N N . SER A 1 80 ? -7.922 -42.001 41.540 1.00 80.00 80 SER A N 1
ATOM 657 C CA . SER A 1 80 ? -8.952 -41.822 40.503 1.00 80.00 80 SER A CA 1
ATOM 658 C C . SER A 1 80 ? -9.700 -40.498 40.690 1.00 80.00 80 SER A C 1
ATOM 660 O O . SER A 1 80 ? -9.782 -39.709 39.755 1.00 80.00 80 SER A O 1
ATOM 662 N N . ARG A 1 81 ? -10.115 -40.172 41.922 1.00 83.25 81 ARG A N 1
ATOM 663 C CA . ARG A 1 81 ? -10.755 -38.881 42.231 1.00 83.25 81 ARG A CA 1
ATOM 664 C C . ARG A 1 81 ? -9.822 -37.690 42.002 1.00 83.25 81 ARG A C 1
ATOM 666 O O . ARG A 1 81 ? -10.279 -36.633 41.580 1.00 83.25 81 ARG A O 1
ATOM 673 N N . MET A 1 82 ? -8.526 -37.849 42.269 1.00 80.38 82 MET A N 1
ATOM 674 C CA . MET A 1 82 ? -7.520 -36.817 42.001 1.00 80.38 82 MET A CA 1
ATOM 675 C C . MET A 1 82 ? -7.380 -36.535 40.498 1.00 80.38 82 MET A C 1
ATOM 677 O O . MET A 1 82 ? -7.283 -35.374 40.096 1.00 80.38 82 MET A O 1
ATOM 681 N N . SER A 1 83 ? -7.415 -37.584 39.670 1.00 81.56 83 SER A N 1
ATOM 682 C CA . SER A 1 83 ? -7.405 -37.462 38.209 1.00 81.56 83 SER A CA 1
ATOM 683 C C . SER A 1 83 ? -8.624 -36.683 37.708 1.00 81.56 83 SER A C 1
ATOM 685 O O . SER A 1 83 ? -8.457 -35.695 36.995 1.00 81.56 83 SER A O 1
ATOM 687 N N . ASP A 1 84 ? -9.826 -37.043 38.168 1.00 87.56 84 ASP A N 1
ATOM 688 C CA . ASP A 1 84 ? -11.076 -36.372 37.779 1.00 87.56 84 ASP A CA 1
ATOM 689 C C . ASP A 1 84 ? -11.093 -34.887 38.181 1.00 87.56 84 ASP A C 1
ATOM 691 O O . ASP A 1 84 ? -11.594 -34.026 37.455 1.00 87.56 84 ASP A O 1
ATOM 695 N N . ILE A 1 85 ? -10.553 -34.559 39.361 1.00 85.44 85 ILE A N 1
ATOM 696 C CA . ILE A 1 85 ? -10.446 -33.170 39.828 1.00 85.44 85 ILE A CA 1
ATOM 697 C C . ILE A 1 85 ? -9.466 -32.393 38.946 1.00 85.44 85 ILE A C 1
ATOM 699 O O . ILE A 1 85 ? -9.782 -31.283 38.522 1.00 85.44 85 ILE A O 1
ATOM 703 N N . THR A 1 86 ? -8.310 -32.977 38.632 1.00 83.81 86 THR A N 1
ATOM 704 C CA . THR A 1 86 ? -7.282 -32.345 37.791 1.00 83.81 86 THR A CA 1
ATOM 705 C C . THR A 1 86 ? -7.799 -32.086 36.373 1.00 83.81 86 THR A C 1
ATOM 707 O O . THR A 1 86 ? -7.565 -31.012 35.815 1.00 83.81 86 THR A O 1
ATOM 710 N N . GLU A 1 87 ? -8.564 -33.022 35.808 1.00 88.19 87 GLU A N 1
ATOM 711 C CA . GLU A 1 87 ? -9.223 -32.858 34.509 1.00 88.19 87 GLU A CA 1
ATOM 712 C C . GLU A 1 87 ? -10.234 -31.704 34.532 1.00 88.19 87 GLU A C 1
ATOM 714 O O . GLU A 1 87 ? -10.124 -30.772 33.734 1.00 88.19 87 GLU A O 1
ATOM 719 N N . LYS A 1 88 ? -11.131 -31.668 35.526 1.00 90.50 88 LYS A N 1
ATOM 720 C CA . LYS A 1 88 ? -12.094 -30.564 35.698 1.00 90.50 88 LYS A CA 1
ATOM 721 C C . LYS A 1 88 ? -11.418 -29.210 35.915 1.00 90.50 88 LYS A C 1
ATOM 723 O O . LYS A 1 88 ? -11.952 -28.177 35.508 1.00 90.50 88 LYS A O 1
ATOM 728 N N . MET A 1 89 ? -10.255 -29.178 36.567 1.00 85.62 89 MET A N 1
ATOM 729 C CA . MET A 1 89 ? -9.462 -27.952 36.713 1.00 85.62 89 MET A CA 1
ATOM 730 C C . MET A 1 89 ? -8.915 -27.475 35.364 1.00 85.62 89 MET A C 1
ATOM 732 O O . MET A 1 89 ? -8.951 -26.275 35.085 1.00 85.62 89 MET A O 1
ATOM 736 N N . LYS A 1 90 ? -8.463 -28.402 34.511 1.00 86.25 90 LYS A N 1
ATOM 737 C CA . LYS A 1 90 ? -7.991 -28.100 33.157 1.00 86.25 90 LYS A CA 1
ATOM 738 C C . LYS A 1 90 ? -9.126 -27.593 32.265 1.00 86.25 90 LYS A C 1
ATOM 740 O O . LYS A 1 90 ? -8.965 -26.552 31.636 1.00 86.25 90 LYS A O 1
ATOM 745 N N . GLU A 1 91 ? -10.284 -28.251 32.276 1.00 88.00 91 GLU A N 1
ATOM 746 C CA . GLU A 1 91 ? -11.473 -27.796 31.539 1.00 88.00 91 GLU A CA 1
ATOM 747 C C . GLU A 1 91 ? -11.893 -26.381 31.953 1.00 88.00 91 GLU A C 1
ATOM 749 O O . GLU A 1 91 ? -12.081 -25.507 31.108 1.00 88.00 91 GLU A O 1
ATOM 754 N N . ARG A 1 92 ? -11.967 -26.106 33.264 1.00 87.19 92 ARG A N 1
ATOM 755 C CA . ARG A 1 92 ? -12.291 -24.763 33.775 1.00 87.19 92 ARG A CA 1
ATOM 756 C C . ARG A 1 92 ? -11.264 -23.714 33.359 1.00 87.19 92 ARG A C 1
ATOM 758 O O . ARG A 1 92 ? -11.645 -22.588 33.048 1.00 87.19 92 ARG A O 1
ATOM 765 N N . SER A 1 93 ? -9.980 -24.070 33.331 1.00 84.06 93 SER A N 1
ATOM 766 C CA . SER A 1 93 ? -8.922 -23.179 32.847 1.00 84.06 93 SER A CA 1
ATOM 767 C C . SER A 1 93 ? -9.101 -22.824 31.367 1.00 84.06 93 SER A C 1
ATOM 769 O O . SER A 1 93 ? -8.885 -21.673 30.987 1.00 84.06 93 SER A O 1
ATOM 771 N N . GLU A 1 94 ? -9.518 -23.778 30.533 1.00 81.50 94 GLU A N 1
ATOM 772 C CA . GLU A 1 94 ? -9.804 -23.523 29.116 1.00 81.50 94 GLU A CA 1
ATOM 773 C C . GLU A 1 94 ? -11.020 -22.611 28.931 1.00 81.50 94 GLU A C 1
ATOM 775 O O . GLU A 1 94 ? -10.947 -21.639 28.179 1.00 81.50 94 GLU A O 1
ATOM 780 N N . VAL A 1 95 ? -12.092 -22.837 29.695 1.00 85.00 95 VAL A N 1
ATOM 781 C CA . VAL A 1 95 ? -13.275 -21.960 29.689 1.00 85.00 95 VAL A CA 1
ATOM 782 C C . VAL A 1 95 ? -12.910 -20.534 30.116 1.00 85.00 95 VAL A C 1
ATOM 784 O O . VAL A 1 95 ? -13.357 -19.564 29.507 1.00 85.00 95 VAL A O 1
ATOM 787 N N . PHE A 1 96 ? -12.052 -20.363 31.127 1.00 84.81 96 PHE A N 1
ATOM 788 C CA . PHE A 1 96 ? -11.579 -19.030 31.517 1.00 84.81 96 PHE A CA 1
ATOM 789 C C . PHE A 1 96 ? -10.778 -18.352 30.409 1.00 84.81 96 PHE A C 1
ATOM 791 O O . PHE A 1 96 ? -10.952 -17.155 30.188 1.00 84.81 96 PHE A O 1
ATOM 798 N N . ARG A 1 97 ? -9.940 -19.106 29.689 1.00 80.19 97 ARG A N 1
ATOM 799 C CA . ARG A 1 97 ? -9.172 -18.594 28.548 1.00 80.19 97 ARG A CA 1
ATOM 800 C C . ARG A 1 97 ? -10.085 -18.123 27.418 1.00 80.19 97 ARG A C 1
ATOM 802 O O . ARG A 1 97 ? -9.805 -17.090 26.810 1.00 80.19 97 ARG A O 1
ATOM 809 N N . GLU A 1 98 ? -11.166 -18.852 27.158 1.00 79.25 98 GLU A N 1
ATOM 810 C CA . GLU A 1 98 ? -12.179 -18.468 26.178 1.00 79.25 98 GLU A CA 1
ATOM 811 C C . GLU A 1 98 ? -12.894 -17.179 26.597 1.00 79.25 98 GLU A C 1
ATOM 813 O O . GLU A 1 98 ? -12.941 -16.230 25.820 1.00 79.25 98 GLU A O 1
ATOM 818 N N . ILE A 1 99 ? -13.347 -17.076 27.849 1.00 79.62 99 ILE A N 1
ATOM 819 C CA . ILE A 1 99 ? -14.021 -15.866 28.343 1.00 79.62 99 ILE A CA 1
ATOM 820 C C . ILE A 1 99 ? -13.074 -14.648 28.353 1.00 79.62 99 ILE A C 1
ATOM 822 O O . ILE A 1 99 ? -13.457 -13.558 27.923 1.00 79.62 99 ILE A O 1
ATOM 826 N N . GLU A 1 100 ? -11.817 -14.813 28.782 1.00 74.94 100 GLU A N 1
ATOM 827 C CA . GLU A 1 100 ? -10.786 -13.759 28.745 1.00 74.94 100 GLU A CA 1
ATOM 828 C C . GLU A 1 100 ? -10.447 -13.301 27.315 1.00 74.94 100 GLU A C 1
ATOM 830 O O . GLU A 1 100 ? -9.907 -12.207 27.131 1.00 74.94 100 GLU A O 1
ATOM 835 N N . ALA A 1 101 ? -10.750 -14.096 26.284 1.00 71.94 101 ALA A N 1
ATOM 836 C CA . ALA A 1 101 ? -10.565 -13.685 24.894 1.00 71.94 101 ALA A CA 1
ATOM 837 C C . ALA A 1 101 ? -11.562 -12.597 24.456 1.00 71.94 101 ALA A C 1
ATOM 839 O O . ALA A 1 101 ? -11.262 -11.855 23.518 1.00 71.94 101 ALA A O 1
ATOM 840 N N . PHE A 1 102 ? -12.706 -12.490 25.141 1.00 70.12 102 PHE A N 1
ATOM 841 C CA . PHE A 1 102 ? -13.748 -11.486 24.898 1.00 70.12 102 PHE A CA 1
ATOM 842 C C . PHE A 1 102 ? -13.691 -10.303 25.873 1.00 70.12 102 PHE A C 1
ATOM 844 O O . PHE A 1 102 ? -14.400 -9.315 25.684 1.00 70.12 102 PHE A O 1
ATOM 851 N N . LEU A 1 103 ? -12.866 -10.389 26.920 1.00 73.75 103 LEU A N 1
ATOM 852 C CA . LEU A 1 103 ? -12.687 -9.312 27.887 1.00 73.75 103 LEU A CA 1
ATOM 853 C C . LEU A 1 103 ? -11.640 -8.285 27.438 1.00 73.75 103 LEU A C 1
ATOM 855 O O . LEU A 1 103 ? -10.707 -8.628 26.706 1.00 73.75 103 LEU A O 1
ATOM 859 N N . PRO A 1 104 ? -11.732 -7.045 27.955 1.00 65.00 104 PRO A N 1
ATOM 860 C CA . PRO A 1 104 ? -10.687 -6.053 27.816 1.00 65.00 104 PRO A CA 1
ATOM 861 C C . PRO A 1 104 ? -9.313 -6.500 28.288 1.00 65.00 104 PRO A C 1
ATOM 863 O O . PRO A 1 104 ? -9.130 -6.881 29.440 1.00 65.00 104 PRO A O 1
ATOM 866 N N . LYS A 1 105 ? -8.343 -6.432 27.374 1.00 65.75 105 LYS A N 1
ATOM 867 C CA . LYS A 1 105 ? -6.920 -6.629 27.608 1.00 65.75 105 LYS A CA 1
ATOM 868 C C . LYS A 1 105 ? -6.253 -5.272 27.526 1.00 65.75 105 LYS A C 1
ATOM 870 O O . LYS A 1 105 ? -6.466 -4.536 26.564 1.00 65.75 105 LYS A O 1
ATOM 875 N N . ASP A 1 106 ? -5.443 -4.973 28.527 1.00 56.75 106 ASP A N 1
ATOM 876 C CA . ASP A 1 106 ? -4.615 -3.780 28.514 1.00 56.75 106 ASP A CA 1
ATOM 877 C C . ASP A 1 106 ? -3.598 -3.884 27.372 1.00 56.75 106 ASP A C 1
ATOM 879 O O . ASP A 1 106 ? -2.921 -4.904 27.201 1.00 56.75 106 ASP A O 1
ATOM 883 N N . ASN A 1 107 ? -3.505 -2.827 26.567 1.00 58.84 107 ASN A N 1
ATOM 884 C CA . ASN A 1 107 ? -2.510 -2.743 25.507 1.00 58.84 107 ASN A CA 1
ATOM 885 C C . ASN A 1 107 ? -1.104 -2.741 26.112 1.00 58.84 107 ASN A C 1
ATOM 887 O O . ASN A 1 107 ? -0.841 -2.063 27.106 1.00 58.84 107 ASN A O 1
ATOM 891 N N . GLY A 1 108 ? -0.171 -3.446 25.469 1.00 60.22 108 GLY A N 1
ATOM 892 C CA . GLY A 1 108 ? 1.248 -3.305 25.783 1.00 60.22 108 GLY A CA 1
ATOM 893 C C . GLY A 1 108 ? 1.728 -1.865 25.564 1.00 60.22 108 GLY A C 1
ATOM 894 O O . GLY A 1 108 ? 1.154 -1.125 24.762 1.00 60.22 108 GLY A O 1
ATOM 895 N N . ILE A 1 109 ? 2.808 -1.480 26.253 1.00 63.56 109 ILE A N 1
ATOM 896 C CA . ILE A 1 109 ? 3.368 -0.113 26.254 1.00 63.56 109 ILE A CA 1
ATOM 897 C C . ILE A 1 109 ? 3.530 0.433 24.827 1.00 63.56 109 ILE A C 1
ATOM 899 O O . ILE A 1 109 ? 3.110 1.551 24.550 1.00 63.56 109 ILE A O 1
ATOM 903 N N . PHE A 1 110 ? 4.050 -0.387 23.907 1.00 53.91 110 PHE A N 1
ATOM 904 C CA . PHE A 1 110 ? 4.249 -0.010 22.506 1.00 53.91 110 PHE A CA 1
ATOM 905 C C . PHE A 1 110 ? 2.949 0.428 21.811 1.00 53.91 110 PHE A C 1
ATOM 907 O O . PHE A 1 110 ? 2.914 1.514 21.234 1.00 53.91 110 PHE A O 1
ATOM 914 N N . LEU A 1 111 ? 1.874 -0.368 21.919 1.00 56.94 111 LEU A N 1
ATOM 915 C CA . LEU A 1 111 ? 0.570 -0.051 21.320 1.00 56.94 111 LEU A CA 1
ATOM 916 C C . LEU A 1 111 ? -0.066 1.188 21.959 1.00 56.94 111 LEU A C 1
ATOM 918 O O . LEU A 1 111 ? -0.659 2.000 21.257 1.00 56.94 111 LEU A O 1
ATOM 922 N N . ASN A 1 112 ? 0.069 1.353 23.277 1.00 58.50 112 ASN A N 1
ATOM 923 C CA . ASN A 1 112 ? -0.490 2.504 23.988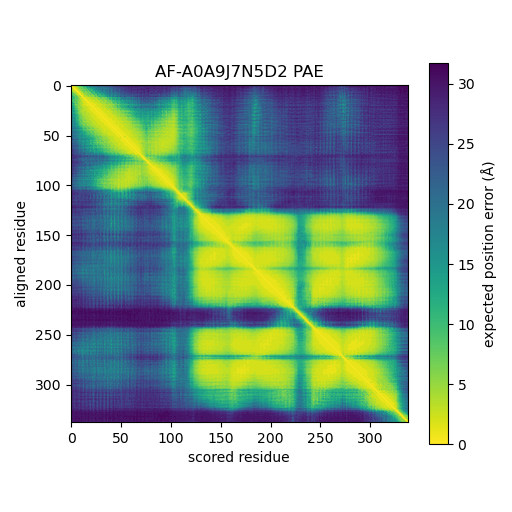 1.00 58.50 112 ASN A CA 1
ATOM 924 C C . ASN A 1 112 ? 0.200 3.823 23.584 1.00 58.50 112 ASN A C 1
ATOM 926 O O . ASN A 1 112 ? -0.439 4.872 23.546 1.00 58.50 112 ASN A O 1
ATOM 930 N N . THR A 1 113 ? 1.496 3.771 23.256 1.00 60.50 113 THR A N 1
ATOM 931 C CA . THR A 1 113 ? 2.270 4.928 22.781 1.00 60.50 113 THR A CA 1
ATOM 932 C C . THR A 1 113 ? 1.974 5.283 21.324 1.00 60.50 113 THR A C 1
ATOM 934 O O . THR A 1 113 ? 1.962 6.463 20.991 1.00 60.50 113 THR A O 1
ATOM 937 N N . THR A 1 114 ? 1.732 4.300 20.452 1.00 44.97 114 THR A N 1
ATOM 938 C CA . THR A 1 114 ? 1.520 4.552 19.011 1.00 44.97 114 THR A CA 1
ATOM 939 C C . THR A 1 114 ? 0.069 4.832 18.635 1.00 44.97 114 THR A C 1
ATOM 941 O O . THR A 1 114 ? -0.166 5.627 17.733 1.00 44.97 114 THR A O 1
ATOM 944 N N . LEU A 1 115 ? -0.903 4.207 19.304 1.00 47.72 115 LEU A N 1
ATOM 945 C CA . LEU A 1 115 ? -2.325 4.291 18.938 1.00 47.72 115 LEU A CA 1
ATOM 946 C C . LEU A 1 115 ? -3.166 5.108 19.934 1.00 47.72 115 LEU A C 1
ATOM 948 O O . LEU A 1 115 ? -4.360 5.295 19.724 1.00 47.72 115 LEU A O 1
ATOM 952 N N . GLY A 1 116 ? -2.570 5.593 21.028 1.00 52.16 116 GLY A N 1
ATOM 953 C CA . GLY A 1 116 ? -3.310 6.176 22.147 1.00 52.16 116 GLY A CA 1
ATOM 954 C C . GLY A 1 116 ? -4.097 5.125 22.946 1.00 52.16 116 GLY A C 1
ATOM 955 O O . GLY A 1 116 ? -4.017 3.920 22.694 1.00 52.16 116 GLY A O 1
ATOM 956 N N . ARG A 1 117 ? -4.873 5.570 23.946 1.00 48.66 117 ARG A N 1
ATOM 957 C CA . ARG A 1 117 ? -5.692 4.691 24.807 1.00 48.66 117 ARG A CA 1
ATOM 958 C C . ARG A 1 117 ? -6.946 4.194 24.074 1.00 48.66 117 ARG A C 1
ATOM 960 O O . ARG A 1 117 ? -8.063 4.538 24.449 1.00 48.66 117 ARG A O 1
ATOM 967 N N . ILE A 1 118 ? -6.769 3.390 23.031 1.00 52.47 118 ILE A N 1
ATOM 968 C CA . ILE A 1 118 ? -7.868 2.746 22.304 1.00 52.47 118 ILE A CA 1
ATOM 969 C C . ILE A 1 118 ? -8.040 1.320 22.834 1.00 52.47 118 ILE A C 1
ATOM 971 O O . ILE A 1 118 ? -7.126 0.497 22.775 1.00 52.47 118 ILE A O 1
ATOM 975 N N . ASN A 1 119 ? -9.220 1.023 23.379 1.00 47.34 119 ASN A N 1
ATOM 976 C CA . ASN A 1 119 ? -9.543 -0.281 23.951 1.00 47.34 119 ASN A CA 1
ATOM 977 C C . ASN A 1 119 ? -9.935 -1.260 22.823 1.00 47.34 119 ASN A C 1
ATOM 979 O O . ASN A 1 119 ? -11.084 -1.307 22.394 1.00 47.34 119 ASN A O 1
ATOM 983 N N . VAL A 1 120 ? -8.972 -2.038 22.314 1.00 53.72 120 VAL A N 1
ATOM 984 C CA . VAL A 1 120 ? -9.115 -2.946 21.142 1.00 53.72 120 VAL A CA 1
ATOM 985 C C . VAL A 1 120 ? -10.015 -4.165 21.374 1.00 53.72 120 VAL A C 1
ATOM 987 O O . VAL A 1 120 ? -10.217 -4.997 20.492 1.00 53.72 120 VAL A O 1
ATOM 990 N N . THR A 1 121 ? -10.577 -4.295 22.563 1.00 46.38 121 THR A N 1
ATOM 991 C CA . THR A 1 121 ? -11.293 -5.496 22.995 1.00 46.38 121 THR A CA 1
ATOM 992 C C . THR A 1 121 ? -12.789 -5.463 22.766 1.00 46.38 121 THR A C 1
ATOM 994 O O . THR A 1 121 ? -13.402 -6.525 22.707 1.00 46.38 121 THR A O 1
ATOM 997 N N . MET A 1 122 ? -13.368 -4.288 22.512 1.00 45.44 122 MET A N 1
ATOM 998 C CA . MET A 1 122 ? -14.761 -4.193 22.064 1.00 45.44 122 MET A CA 1
ATOM 999 C C . MET A 1 122 ? -14.963 -4.581 20.584 1.00 45.44 122 MET A C 1
ATOM 1001 O O . MET A 1 122 ? -16.099 -4.732 20.154 1.00 45.44 122 MET A O 1
ATOM 1005 N N . PHE A 1 123 ? -13.895 -4.841 19.814 1.00 48.59 123 PHE A N 1
ATOM 1006 C CA . PHE A 1 123 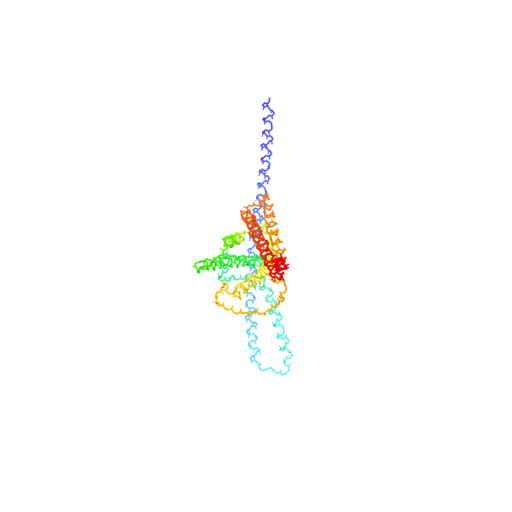? -13.955 -5.094 18.365 1.00 48.59 123 PHE A CA 1
ATOM 1007 C C . PHE A 1 123 ? -13.264 -6.423 17.983 1.00 48.59 123 PHE A C 1
ATOM 1009 O O . PHE A 1 123 ? -12.284 -6.469 17.243 1.00 48.59 123 PHE A O 1
ATOM 1016 N N . SER A 1 124 ? -13.766 -7.541 18.519 1.00 53.97 124 SER A N 1
ATOM 1017 C CA . SER A 1 124 ? -13.077 -8.848 18.631 1.00 53.97 124 SER A CA 1
ATOM 1018 C C . SER A 1 124 ? -12.524 -9.496 17.336 1.00 53.97 124 SER A C 1
ATOM 1020 O O . SER A 1 124 ? -11.643 -10.362 17.425 1.00 53.97 124 SER A O 1
ATOM 1022 N N . LYS A 1 125 ? -12.949 -9.086 16.132 1.00 51.25 125 LYS A N 1
ATOM 1023 C CA . LYS A 1 125 ? -12.404 -9.611 14.858 1.00 51.25 125 LYS A CA 1
ATOM 1024 C C . LYS A 1 125 ? -11.865 -8.511 13.939 1.00 51.25 125 LYS A C 1
ATOM 1026 O O . LYS A 1 125 ? -10.707 -8.596 13.541 1.00 51.25 125 LYS A O 1
ATOM 1031 N N . SER A 1 126 ? -12.639 -7.450 13.695 1.00 49.75 126 SER A N 1
ATOM 1032 C CA . SER A 1 126 ? -12.216 -6.331 12.834 1.00 49.75 126 SER A CA 1
ATOM 1033 C C . SER A 1 126 ? -10.968 -5.608 13.367 1.00 49.75 126 SER A C 1
ATOM 1035 O O . SER A 1 126 ? -10.000 -5.418 12.634 1.00 49.75 126 SER A O 1
ATOM 1037 N N . ALA A 1 127 ? -10.890 -5.337 14.680 1.00 56.28 127 ALA A N 1
ATOM 1038 C CA . ALA A 1 127 ? -9.724 -4.648 15.240 1.00 56.28 127 ALA A CA 1
ATOM 1039 C C . ALA A 1 127 ? -8.447 -5.503 15.258 1.00 56.28 127 ALA A C 1
ATOM 1041 O O . ALA A 1 127 ? -7.350 -4.954 15.207 1.00 56.28 127 ALA A O 1
ATOM 1042 N N . LYS A 1 128 ? -8.554 -6.841 15.283 1.00 60.47 128 LYS A N 1
ATOM 1043 C CA . LYS A 1 128 ? -7.378 -7.723 15.160 1.00 60.47 128 LYS A CA 1
ATOM 1044 C C . LYS A 1 128 ? -6.758 -7.626 13.767 1.00 60.47 128 LYS A C 1
ATOM 1046 O O . LYS A 1 128 ? -5.537 -7.544 13.664 1.00 60.47 128 LYS A O 1
ATOM 1051 N N . HIS A 1 129 ? -7.590 -7.599 12.723 1.00 68.50 129 HIS A N 1
ATOM 1052 C CA . HIS A 1 129 ? -7.124 -7.380 11.353 1.00 68.50 129 HIS A CA 1
ATOM 1053 C C . HIS A 1 129 ? -6.507 -5.991 11.213 1.00 68.50 129 HIS A C 1
ATOM 1055 O O . HIS A 1 129 ? -5.372 -5.885 10.770 1.00 68.50 129 HIS A O 1
ATOM 1061 N N . ARG A 1 130 ? -7.171 -4.957 11.736 1.00 78.12 130 ARG A N 1
ATOM 1062 C CA . ARG A 1 130 ? -6.684 -3.576 11.674 1.00 78.12 130 ARG A CA 1
ATOM 1063 C C . ARG A 1 130 ? -5.336 -3.359 12.369 1.00 78.12 130 ARG A C 1
ATOM 1065 O O . ARG A 1 130 ? -4.457 -2.708 11.813 1.00 78.12 130 ARG A O 1
ATOM 1072 N N . VAL A 1 131 ? -5.143 -3.912 13.570 1.00 78.75 131 VAL A N 1
ATOM 1073 C CA . VAL A 1 131 ? -3.844 -3.853 14.267 1.00 78.75 131 VAL A CA 1
ATOM 1074 C C . VAL A 1 131 ? -2.775 -4.606 13.476 1.00 78.75 131 VAL A C 1
ATOM 1076 O O . VAL A 1 131 ? -1.657 -4.112 13.341 1.00 78.75 131 VAL A O 1
ATOM 1079 N N . GLY A 1 132 ? -3.115 -5.776 12.929 1.00 84.06 132 GLY A N 1
ATOM 1080 C CA . GLY A 1 132 ? -2.219 -6.531 12.054 1.00 84.06 132 GLY A CA 1
ATOM 1081 C C . GLY A 1 132 ? -1.804 -5.731 10.819 1.00 84.06 132 GLY A C 1
ATOM 1082 O O . GLY A 1 132 ? -0.617 -5.660 10.508 1.00 84.06 132 GLY A O 1
ATOM 1083 N N . ASP A 1 133 ? -2.757 -5.064 10.173 1.00 87.69 133 ASP A N 1
ATOM 1084 C CA . ASP A 1 133 ? -2.511 -4.246 8.990 1.00 87.69 133 ASP A CA 1
ATOM 1085 C C . ASP A 1 133 ? -1.652 -3.020 9.324 1.00 87.69 133 ASP A C 1
ATOM 1087 O O . ASP A 1 133 ? -0.735 -2.693 8.573 1.00 87.69 133 ASP A O 1
ATOM 1091 N N . ALA A 1 134 ? -1.885 -2.366 10.464 1.00 87.38 134 ALA A N 1
ATOM 1092 C CA . ALA A 1 134 ? -1.064 -1.245 10.921 1.00 87.38 134 ALA A CA 1
ATOM 1093 C C . ALA A 1 134 ? 0.384 -1.678 11.209 1.00 87.38 134 ALA A C 1
ATOM 1095 O O . ALA A 1 134 ? 1.326 -1.004 10.792 1.00 87.38 134 ALA A O 1
ATOM 1096 N N . ILE A 1 135 ? 0.578 -2.831 11.864 1.00 87.75 135 ILE A N 1
ATOM 1097 C CA . ILE A 1 135 ? 1.911 -3.418 12.072 1.00 87.75 135 ILE A CA 1
ATOM 1098 C C . ILE A 1 135 ? 2.566 -3.725 10.722 1.00 87.75 135 ILE A C 1
ATOM 1100 O O . ILE A 1 135 ? 3.738 -3.414 10.529 1.00 87.75 135 ILE A O 1
ATOM 1104 N N . PHE A 1 136 ? 1.820 -4.299 9.778 1.00 90.69 136 PHE A N 1
ATOM 1105 C CA . PHE A 1 136 ? 2.324 -4.605 8.444 1.00 90.69 136 PHE A CA 1
ATOM 1106 C C . PHE A 1 136 ? 2.800 -3.347 7.701 1.00 90.69 136 PHE A C 1
ATOM 1108 O O . PHE A 1 136 ? 3.943 -3.304 7.246 1.00 90.69 136 PHE A O 1
ATOM 1115 N N . HIS A 1 137 ? 1.982 -2.292 7.650 1.00 91.12 137 HIS A N 1
ATOM 1116 C CA . HIS A 1 137 ? 2.366 -1.022 7.028 1.00 91.12 137 HIS A CA 1
ATOM 1117 C C . HIS A 1 137 ? 3.562 -0.379 7.736 1.00 91.12 137 HIS A C 1
ATOM 1119 O O . HIS A 1 137 ? 4.483 0.095 7.073 1.00 91.12 137 HIS A O 1
ATOM 1125 N N . PHE A 1 138 ? 3.610 -0.420 9.071 1.00 92.12 138 PHE A N 1
ATOM 1126 C CA . PHE A 1 138 ? 4.760 0.065 9.834 1.00 92.12 138 PHE A CA 1
ATOM 1127 C C . PHE A 1 138 ? 6.050 -0.687 9.477 1.00 92.12 138 PHE A C 1
ATOM 1129 O O . PHE A 1 138 ? 7.087 -0.064 9.245 1.00 92.12 138 PHE A O 1
ATOM 1136 N N . LEU A 1 139 ? 5.990 -2.018 9.378 1.00 93.62 139 LEU A N 1
ATOM 1137 C CA . LEU A 1 139 ? 7.129 -2.836 8.961 1.00 93.62 139 LEU A CA 1
ATOM 1138 C C . LEU A 1 139 ? 7.559 -2.526 7.523 1.00 93.62 139 LEU A C 1
ATOM 1140 O O . LEU A 1 139 ? 8.758 -2.501 7.253 1.00 93.62 139 LEU A O 1
ATOM 1144 N N . LEU A 1 140 ? 6.619 -2.243 6.615 1.00 94.19 140 LEU A N 1
ATOM 1145 C CA . LEU A 1 140 ? 6.934 -1.815 5.251 1.00 94.19 140 LEU A CA 1
ATOM 1146 C C . LEU A 1 140 ? 7.609 -0.439 5.211 1.00 94.19 140 LEU A C 1
ATOM 1148 O O . LEU A 1 140 ? 8.599 -0.271 4.500 1.00 94.19 140 LEU A O 1
ATOM 1152 N N . VAL A 1 141 ? 7.111 0.538 5.975 1.00 95.81 141 VAL A N 1
ATOM 1153 C CA . VAL A 1 141 ? 7.753 1.857 6.116 1.00 95.81 141 VAL A CA 1
ATOM 1154 C C . VAL A 1 141 ? 9.174 1.686 6.637 1.00 95.81 141 VAL A C 1
ATOM 1156 O O . VAL A 1 141 ? 10.116 2.202 6.037 1.00 95.81 141 VAL A O 1
ATOM 1159 N N . TRP A 1 142 ? 9.343 0.916 7.714 1.00 94.81 142 TRP A N 1
ATOM 1160 C CA . TRP A 1 142 ? 10.656 0.607 8.268 1.00 94.81 142 TRP A CA 1
ATOM 1161 C C . TRP A 1 142 ? 11.563 -0.042 7.217 1.00 94.81 142 TRP A C 1
ATOM 1163 O O . TRP A 1 142 ? 12.668 0.444 6.982 1.00 94.81 142 TRP A O 1
ATOM 1173 N N . TYR A 1 143 ? 11.080 -1.071 6.519 1.00 94.50 143 TYR A N 1
ATOM 1174 C CA . TYR A 1 143 ? 11.822 -1.767 5.473 1.00 94.50 143 TYR A CA 1
ATOM 1175 C C . TYR A 1 143 ? 12.315 -0.812 4.376 1.00 94.50 143 TYR A C 1
ATOM 1177 O O . TYR A 1 143 ? 13.523 -0.739 4.133 1.00 94.50 143 TYR A O 1
ATOM 1185 N N . TYR A 1 144 ? 11.430 -0.024 3.759 1.00 95.12 144 TYR A N 1
ATOM 1186 C CA . TYR A 1 144 ? 11.830 0.894 2.688 1.00 95.12 144 TYR A CA 1
ATOM 1187 C C . TYR A 1 144 ? 12.725 2.036 3.189 1.00 95.12 144 TYR A C 1
ATOM 1189 O O . TYR A 1 144 ? 13.687 2.388 2.508 1.00 95.12 144 TYR A O 1
ATOM 1197 N N . CYS A 1 145 ? 12.514 2.541 4.410 1.00 94.44 145 CYS A N 1
ATOM 1198 C CA . CYS A 1 145 ? 13.444 3.473 5.058 1.00 94.44 145 CYS A CA 1
ATOM 1199 C C . CYS A 1 145 ? 14.847 2.876 5.249 1.00 94.44 145 CYS A C 1
ATOM 1201 O O . CYS A 1 145 ? 15.850 3.549 5.016 1.00 94.44 145 CYS A O 1
ATOM 1203 N N . THR A 1 146 ? 14.959 1.611 5.663 1.00 94.62 146 THR A N 1
ATOM 1204 C CA . THR A 1 146 ? 16.285 0.984 5.787 1.00 94.62 146 THR A CA 1
ATOM 1205 C C . THR A 1 146 ? 16.964 0.810 4.430 1.00 94.62 146 THR A C 1
ATOM 1207 O O . THR A 1 146 ? 18.182 0.974 4.335 1.00 94.62 146 THR A O 1
ATOM 1210 N N . LEU A 1 147 ? 16.199 0.536 3.366 1.00 90.81 147 LEU A N 1
ATOM 1211 C CA . LEU A 1 147 ? 16.732 0.454 2.008 1.00 90.81 147 LEU A CA 1
ATOM 1212 C C . LEU A 1 147 ? 17.258 1.803 1.516 1.00 90.81 147 LEU A C 1
ATOM 1214 O O . LEU A 1 147 ? 18.384 1.848 1.024 1.00 90.81 147 LEU A O 1
ATOM 1218 N N . THR A 1 148 ? 16.511 2.896 1.695 1.00 92.62 148 THR A N 1
ATOM 1219 C CA . THR A 1 148 ? 16.969 4.235 1.279 1.00 92.62 148 THR A CA 1
ATOM 1220 C C . THR A 1 148 ? 18.241 4.654 2.015 1.00 92.62 148 THR A C 1
ATOM 1222 O O . THR A 1 148 ? 19.182 5.157 1.392 1.00 92.62 148 THR A O 1
ATOM 1225 N N . LEU A 1 149 ? 18.327 4.384 3.323 1.00 90.44 149 LEU A N 1
ATOM 1226 C CA . LEU A 1 149 ? 19.537 4.633 4.113 1.00 90.44 149 LEU A CA 1
ATOM 1227 C C . LEU A 1 149 ? 20.716 3.783 3.628 1.00 90.44 149 LEU A C 1
ATOM 1229 O O . LEU A 1 149 ? 21.805 4.308 3.387 1.00 90.44 149 LEU A O 1
ATOM 1233 N N . ARG A 1 150 ? 20.500 2.477 3.435 1.00 92.12 150 ARG A N 1
ATOM 1234 C CA . ARG A 1 150 ? 21.524 1.559 2.920 1.00 92.12 150 ARG A CA 1
ATOM 1235 C C . ARG A 1 150 ? 22.049 2.019 1.562 1.00 92.12 150 ARG A C 1
ATOM 1237 O O . ARG A 1 150 ? 23.257 2.011 1.343 1.00 92.12 150 ARG A O 1
ATOM 1244 N N . GLU A 1 151 ? 21.168 2.408 0.649 1.00 87.44 151 GLU A N 1
ATOM 1245 C CA . GLU A 1 151 ? 21.556 2.878 -0.682 1.00 87.44 151 GLU A CA 1
ATOM 1246 C C . GLU A 1 151 ? 22.306 4.203 -0.639 1.00 87.44 151 GLU A C 1
ATOM 1248 O O . GLU A 1 151 ? 23.305 4.346 -1.342 1.00 87.44 151 GLU A O 1
ATOM 1253 N N . SER A 1 152 ? 21.900 5.124 0.234 1.00 88.19 152 SER A N 1
ATOM 1254 C CA . SER A 1 152 ? 22.614 6.386 0.455 1.00 88.19 152 SER A CA 1
ATOM 1255 C C . SER A 1 152 ? 24.058 6.136 0.903 1.00 88.19 152 SER A C 1
ATOM 1257 O O . SER A 1 152 ? 24.990 6.700 0.332 1.00 88.19 152 SER A O 1
ATOM 1259 N N . ILE A 1 153 ? 24.264 5.217 1.855 1.00 89.44 153 ILE A N 1
ATOM 1260 C CA . ILE A 1 153 ? 25.604 4.807 2.309 1.00 89.44 153 ILE A CA 1
ATOM 1261 C C . ILE A 1 153 ? 26.399 4.166 1.162 1.00 89.44 153 ILE A C 1
ATOM 1263 O O . ILE A 1 153 ? 27.573 4.477 0.969 1.00 89.44 153 ILE A O 1
ATOM 1267 N N . LEU A 1 154 ? 25.775 3.287 0.369 1.00 89.00 154 LEU A N 1
ATOM 1268 C CA . LEU A 1 154 ? 26.438 2.650 -0.772 1.00 89.00 154 LEU A CA 1
ATOM 1269 C C . LEU A 1 154 ? 26.882 3.669 -1.829 1.00 89.00 154 LEU A C 1
ATOM 1271 O O . LEU A 1 154 ? 27.962 3.505 -2.392 1.00 89.00 154 LEU A O 1
ATOM 1275 N N . ILE A 1 155 ? 26.082 4.704 -2.093 1.00 87.06 155 ILE A N 1
ATOM 1276 C CA . ILE A 1 155 ? 26.422 5.778 -3.037 1.00 87.06 155 ILE A CA 1
ATOM 1277 C C . ILE A 1 155 ? 27.623 6.578 -2.529 1.00 87.06 155 ILE A C 1
ATOM 1279 O O . ILE A 1 155 ? 28.565 6.798 -3.290 1.00 87.06 155 ILE A O 1
ATOM 1283 N N . VAL A 1 156 ? 27.636 6.943 -1.242 1.00 86.56 156 VAL A N 1
ATOM 1284 C CA . VAL A 1 156 ? 28.776 7.634 -0.608 1.00 86.56 156 VAL A CA 1
ATOM 1285 C C . VAL A 1 156 ? 30.046 6.778 -0.659 1.00 86.56 156 VAL A C 1
ATOM 1287 O O . VAL A 1 156 ? 31.127 7.294 -0.927 1.00 86.56 156 VAL A O 1
ATOM 1290 N N . ASN A 1 157 ? 29.915 5.457 -0.516 1.00 88.69 157 ASN A N 1
ATOM 1291 C CA . ASN A 1 157 ? 31.018 4.500 -0.650 1.00 88.69 157 ASN A CA 1
ATOM 1292 C C . ASN A 1 157 ? 31.431 4.215 -2.113 1.00 88.69 157 ASN A C 1
ATOM 1294 O O . ASN A 1 157 ? 32.217 3.302 -2.367 1.00 88.69 157 ASN A O 1
ATOM 1298 N N . GLY A 1 158 ? 30.905 4.962 -3.091 1.00 85.56 158 GLY A N 1
ATOM 1299 C CA . GLY A 1 158 ? 31.306 4.885 -4.500 1.00 85.56 158 GLY A CA 1
ATOM 1300 C C . GLY A 1 158 ? 30.493 3.918 -5.369 1.00 85.56 158 GLY A C 1
ATOM 1301 O O . GLY A 1 158 ? 30.844 3.688 -6.530 1.00 85.56 158 GLY A O 1
ATOM 1302 N N . SER A 1 159 ? 29.397 3.347 -4.858 1.00 82.62 159 SER A N 1
ATOM 1303 C CA . SER A 1 159 ? 28.510 2.497 -5.659 1.00 82.62 159 SER A CA 1
ATOM 1304 C C . SER A 1 159 ? 27.740 3.319 -6.693 1.00 82.62 159 SER A C 1
ATOM 1306 O O . SER A 1 159 ? 27.034 4.272 -6.370 1.00 82.62 159 SER A O 1
ATOM 1308 N N . ARG A 1 160 ? 27.818 2.906 -7.962 1.00 80.38 160 ARG A N 1
ATOM 1309 C CA . ARG A 1 160 ? 27.039 3.496 -9.060 1.00 80.38 160 ARG A CA 1
ATOM 1310 C C . ARG A 1 160 ? 25.683 2.803 -9.175 1.00 80.38 160 ARG A C 1
ATOM 1312 O O . ARG A 1 160 ? 25.546 1.808 -9.887 1.00 80.38 160 ARG A O 1
ATOM 1319 N N . ILE A 1 161 ? 24.691 3.323 -8.459 1.00 82.06 161 ILE A N 1
ATOM 1320 C CA . ILE A 1 161 ? 23.297 2.857 -8.493 1.00 82.06 161 ILE A CA 1
ATOM 1321 C C . ILE A 1 161 ? 22.497 3.774 -9.429 1.00 82.06 161 ILE A C 1
ATOM 1323 O O . ILE A 1 161 ? 22.727 4.982 -9.460 1.00 82.06 161 ILE A O 1
ATOM 1327 N N . LYS A 1 162 ? 21.571 3.226 -10.232 1.00 83.06 162 LYS A N 1
ATOM 1328 C CA . LYS A 1 162 ? 20.722 4.072 -11.092 1.00 83.06 162 LYS A CA 1
ATOM 1329 C C . LYS A 1 162 ? 19.790 4.918 -10.219 1.00 83.06 162 LYS A C 1
ATOM 1331 O O . LYS A 1 162 ? 19.114 4.367 -9.354 1.00 83.06 162 LYS A O 1
ATOM 1336 N N . GLY A 1 163 ? 19.682 6.212 -10.525 1.00 85.75 163 GLY A N 1
ATOM 1337 C CA . GLY A 1 163 ? 18.882 7.163 -9.744 1.00 85.75 163 GLY A CA 1
ATOM 1338 C C . GLY A 1 163 ? 17.407 6.779 -9.588 1.00 85.75 163 GLY A C 1
ATOM 1339 O O . GLY A 1 163 ? 16.847 6.990 -8.519 1.00 85.75 163 GLY A O 1
ATOM 1340 N N . TRP A 1 164 ? 16.796 6.136 -10.596 1.00 93.25 164 TRP A N 1
ATOM 1341 C CA . TRP A 1 164 ? 15.411 5.656 -10.485 1.00 93.25 164 TRP A CA 1
ATOM 1342 C C . TRP A 1 164 ? 15.210 4.680 -9.320 1.00 93.25 164 TRP A C 1
ATOM 1344 O O . TRP A 1 164 ? 14.216 4.797 -8.621 1.00 93.25 164 TRP A O 1
ATOM 1354 N N . TRP A 1 165 ? 16.133 3.742 -9.079 1.00 89.62 165 TRP A N 1
ATOM 1355 C CA . TRP A 1 165 ? 15.963 2.752 -8.004 1.00 89.62 165 TRP A CA 1
ATOM 1356 C C . TRP A 1 165 ? 16.020 3.398 -6.619 1.00 89.62 165 TRP A C 1
ATOM 1358 O O . TRP A 1 165 ? 15.233 3.042 -5.748 1.00 89.62 165 TRP A O 1
ATOM 1368 N N . VAL A 1 166 ? 16.870 4.414 -6.467 1.00 91.12 166 VAL A N 1
ATOM 1369 C CA . VAL A 1 166 ? 16.940 5.233 -5.253 1.00 91.12 166 VAL A CA 1
ATOM 1370 C C . VAL A 1 166 ? 15.626 5.989 -5.059 1.00 91.12 166 VAL A C 1
ATOM 1372 O O . VAL A 1 166 ? 14.986 5.867 -4.018 1.00 91.12 166 VAL A O 1
ATOM 1375 N N . ALA A 1 167 ? 15.174 6.717 -6.088 1.00 93.12 167 ALA A N 1
ATOM 1376 C CA . ALA A 1 167 ? 13.913 7.457 -6.053 1.00 93.12 167 ALA A CA 1
ATOM 1377 C C . ALA A 1 167 ? 12.711 6.537 -5.773 1.00 93.12 167 ALA A C 1
ATOM 1379 O O . ALA A 1 167 ? 11.859 6.871 -4.957 1.00 93.12 167 ALA A O 1
ATOM 1380 N N . HIS A 1 168 ? 12.674 5.353 -6.386 1.00 94.12 168 HIS A N 1
ATOM 1381 C CA . HIS A 1 168 ? 11.641 4.342 -6.182 1.00 94.12 168 HIS A CA 1
ATOM 1382 C C . HIS A 1 168 ? 11.513 3.937 -4.709 1.00 94.12 168 HIS A C 1
ATOM 1384 O O . HIS A 1 168 ? 10.392 3.827 -4.215 1.00 94.12 168 HIS A O 1
ATOM 1390 N N . HIS A 1 169 ? 12.623 3.745 -3.986 1.00 94.25 169 HIS A N 1
ATOM 1391 C CA . HIS A 1 169 ? 12.563 3.423 -2.558 1.00 94.25 169 HIS A CA 1
ATOM 1392 C C . HIS A 1 169 ? 12.014 4.583 -1.721 1.00 94.25 169 HIS A C 1
ATOM 1394 O O . HIS A 1 169 ? 11.166 4.341 -0.868 1.00 94.25 169 HIS A O 1
ATOM 1400 N N . TYR A 1 170 ? 12.396 5.832 -2.012 1.00 95.19 170 TYR A N 1
ATOM 1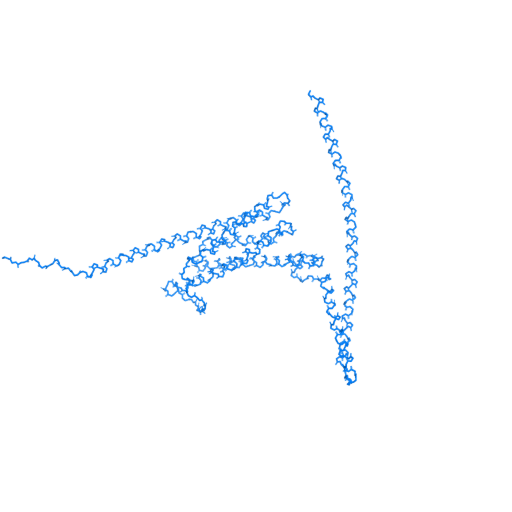401 C CA . TYR A 1 170 ? 11.804 7.003 -1.349 1.00 95.19 170 TYR A CA 1
ATOM 1402 C C . TYR A 1 170 ? 10.296 7.114 -1.600 1.00 95.19 170 TYR A C 1
ATOM 1404 O O . TYR A 1 170 ? 9.524 7.323 -0.665 1.00 95.19 170 TYR A O 1
ATOM 1412 N N . ILE A 1 171 ? 9.868 6.927 -2.850 1.00 96.75 171 ILE A N 1
ATOM 1413 C CA . ILE A 1 171 ? 8.451 6.961 -3.230 1.00 96.75 171 ILE A CA 1
ATOM 1414 C C . ILE A 1 171 ? 7.689 5.801 -2.564 1.00 96.75 171 ILE A C 1
ATOM 1416 O O . ILE A 1 171 ? 6.566 5.989 -2.106 1.00 96.75 171 ILE A O 1
ATOM 1420 N N . SER A 1 172 ? 8.306 4.622 -2.444 1.00 96.00 172 SER A N 1
ATOM 1421 C CA . SER A 1 172 ? 7.712 3.462 -1.761 1.00 96.00 172 SER A CA 1
ATOM 1422 C C . SER A 1 172 ? 7.563 3.689 -0.253 1.00 96.00 172 SER A C 1
ATOM 1424 O O . SER A 1 172 ? 6.530 3.329 0.301 1.00 96.00 172 SER A O 1
ATOM 1426 N N . THR A 1 173 ? 8.537 4.332 0.405 1.00 95.94 173 THR A N 1
ATOM 1427 C CA . THR A 1 173 ? 8.413 4.769 1.808 1.00 95.94 173 THR A CA 1
ATOM 1428 C C . THR A 1 173 ? 7.251 5.742 1.988 1.00 95.94 173 THR A C 1
ATOM 1430 O O . THR A 1 173 ? 6.485 5.619 2.941 1.00 95.94 173 THR A O 1
ATOM 1433 N N . TYR A 1 174 ? 7.112 6.713 1.082 1.00 96.38 174 TYR A N 1
ATOM 1434 C CA . TYR A 1 174 ? 5.989 7.646 1.112 1.00 96.38 174 TYR A CA 1
ATOM 1435 C C . TYR A 1 174 ? 4.653 6.909 0.947 1.00 96.38 174 TYR A C 1
ATOM 1437 O O . TYR A 1 174 ? 3.760 7.095 1.768 1.00 96.38 174 TYR A O 1
ATOM 1445 N N . LEU A 1 175 ? 4.543 6.016 -0.043 1.00 97.00 175 LEU A N 1
ATOM 1446 C CA . LEU A 1 175 ? 3.337 5.224 -0.298 1.00 97.00 175 LEU A CA 1
ATOM 1447 C C . LEU A 1 175 ? 2.894 4.430 0.938 1.00 97.00 175 LEU A C 1
ATOM 1449 O O . LEU A 1 175 ? 1.732 4.482 1.329 1.00 97.00 175 LEU A O 1
ATOM 1453 N N . THR A 1 176 ? 3.817 3.701 1.567 1.00 95.31 176 THR A N 1
ATOM 1454 C CA . THR A 1 176 ? 3.504 2.882 2.747 1.00 95.31 176 THR A CA 1
ATOM 1455 C C . THR A 1 176 ? 3.238 3.741 3.982 1.00 95.31 176 THR A C 1
ATOM 1457 O O . THR A 1 176 ? 2.430 3.355 4.825 1.00 95.31 176 THR A O 1
ATOM 1460 N N . GLY A 1 177 ? 3.844 4.930 4.064 1.00 94.31 177 GLY A N 1
ATOM 1461 C CA . GLY A 1 177 ? 3.551 5.932 5.087 1.00 94.31 177 GLY A CA 1
ATOM 1462 C C . GLY A 1 177 ? 2.137 6.503 4.966 1.00 94.31 177 GLY A C 1
ATOM 1463 O O . GLY A 1 177 ? 1.438 6.592 5.971 1.00 94.31 177 GLY A O 1
ATOM 1464 N N . VAL A 1 178 ? 1.686 6.822 3.749 1.00 93.94 178 VAL A N 1
ATOM 1465 C CA . VAL A 1 178 ? 0.297 7.241 3.485 1.00 93.94 178 VAL A CA 1
ATOM 1466 C C . VAL A 1 178 ? -0.682 6.103 3.794 1.00 93.94 178 VAL A C 1
ATOM 1468 O O . VAL A 1 178 ? -1.712 6.336 4.418 1.00 93.94 178 VAL A O 1
ATOM 1471 N N . GLY A 1 179 ? -0.342 4.859 3.439 1.00 92.00 179 GLY A N 1
ATOM 1472 C CA . GLY A 1 179 ? -1.150 3.688 3.798 1.00 92.00 179 GLY A CA 1
ATOM 1473 C C . GLY A 1 179 ? -1.283 3.485 5.314 1.00 92.00 179 GLY A C 1
ATOM 1474 O O . GLY A 1 179 ? -2.357 3.134 5.796 1.00 92.00 179 GLY A O 1
ATOM 1475 N N . LEU A 1 180 ? -0.226 3.771 6.084 1.00 92.12 180 LEU A N 1
ATOM 1476 C CA . LEU A 1 180 ? -0.246 3.694 7.550 1.00 92.12 180 LEU A CA 1
ATOM 1477 C C . LEU A 1 180 ? -1.163 4.750 8.189 1.00 92.12 180 LEU A C 1
ATOM 1479 O O . LEU A 1 180 ? -1.763 4.486 9.230 1.00 92.12 180 LEU A O 1
ATOM 1483 N N . THR A 1 181 ? -1.269 5.940 7.590 1.00 89.44 181 THR A N 1
ATOM 1484 C CA . THR A 1 181 ? -2.125 7.029 8.090 1.00 89.44 181 THR A CA 1
ATOM 1485 C C . THR A 1 181 ? -3.554 6.978 7.551 1.00 89.44 181 THR A C 1
ATOM 1487 O O . THR A 1 181 ? -4.363 7.827 7.928 1.00 89.44 181 THR A O 1
ATOM 1490 N N . TRP A 1 182 ? -3.889 6.018 6.683 1.00 89.50 182 TRP A N 1
ATOM 1491 C CA . TRP A 1 182 ? -5.248 5.846 6.172 1.00 89.50 182 TRP A CA 1
ATOM 1492 C C . TRP A 1 182 ? -6.165 5.380 7.313 1.00 89.50 182 TRP A C 1
ATOM 1494 O O . TRP A 1 182 ? -5.913 4.298 7.849 1.00 89.50 182 TRP A O 1
ATOM 1504 N N . PRO A 1 183 ? -7.186 6.162 7.730 1.00 82.56 183 PRO A N 1
ATOM 1505 C CA . PRO A 1 183 ? -8.103 5.787 8.810 1.00 82.56 183 PRO A CA 1
ATOM 1506 C C . PRO A 1 183 ? -8.925 4.528 8.493 1.00 82.56 183 PRO A C 1
ATOM 1508 O O . PRO A 1 183 ? -8.920 4.024 7.373 1.00 82.56 183 PRO A O 1
ATOM 1511 N N . ASP A 1 184 ? -9.597 3.994 9.513 1.00 81.81 184 ASP A N 1
ATOM 1512 C CA . ASP A 1 184 ? -10.504 2.856 9.348 1.00 81.81 184 ASP A CA 1
ATOM 1513 C C . ASP A 1 184 ? -11.792 3.339 8.674 1.00 81.81 184 ASP A C 1
ATOM 1515 O O . ASP A 1 184 ? -12.610 4.009 9.305 1.00 81.81 184 ASP A O 1
ATOM 1519 N N . SER A 1 185 ? -11.923 3.071 7.378 1.00 82.19 185 SER A N 1
ATOM 1520 C CA . SER A 1 185 ? -13.044 3.539 6.568 1.00 82.19 185 SER A CA 1
ATOM 1521 C C . SER A 1 185 ? -13.479 2.523 5.516 1.00 82.19 185 SER A C 1
ATOM 1523 O O . SER A 1 185 ? -12.789 1.536 5.241 1.00 82.19 185 SER A O 1
ATOM 1525 N N . THR A 1 186 ? -14.644 2.753 4.907 1.00 84.75 186 THR A N 1
ATOM 1526 C CA . THR A 1 186 ? -15.200 1.865 3.875 1.00 84.75 186 THR A CA 1
ATOM 1527 C C . THR A 1 186 ? -14.250 1.730 2.683 1.00 84.75 186 THR A C 1
ATOM 1529 O O . THR A 1 186 ? -13.997 0.618 2.216 1.00 84.75 186 THR A O 1
ATOM 1532 N N . THR A 1 187 ? -13.651 2.837 2.233 1.00 87.62 187 THR A N 1
ATOM 1533 C CA . THR A 1 187 ? -12.698 2.859 1.111 1.00 87.62 187 THR A CA 1
ATOM 1534 C C . THR A 1 187 ? -11.437 2.044 1.419 1.00 87.62 187 THR A C 1
ATOM 1536 O O . THR A 1 187 ? -10.946 1.319 0.548 1.00 87.62 187 THR A O 1
ATOM 1539 N N . TYR A 1 188 ? -10.961 2.073 2.670 1.00 88.62 188 TYR A N 1
ATOM 1540 C CA . TYR A 1 188 ? -9.847 1.240 3.127 1.00 88.62 188 TYR A CA 1
ATOM 1541 C C . TYR A 1 188 ? -10.175 -0.253 3.020 1.00 88.62 188 TYR A C 1
ATOM 1543 O O . TYR A 1 188 ? -9.401 -1.018 2.442 1.00 88.62 188 TYR A O 1
ATOM 1551 N N . HIS A 1 189 ? -11.329 -0.678 3.541 1.00 87.62 189 HIS A N 1
ATOM 1552 C CA . HIS A 1 189 ? -11.721 -2.089 3.522 1.00 87.62 189 HIS A CA 1
ATOM 1553 C C . HIS A 1 189 ? -11.928 -2.633 2.107 1.00 87.62 189 HIS A C 1
ATOM 1555 O O . HIS A 1 189 ? -11.555 -3.776 1.847 1.00 87.62 189 HIS A O 1
ATOM 1561 N N . LEU A 1 190 ? -12.453 -1.817 1.190 1.00 89.75 190 LEU A N 1
ATOM 1562 C CA . LEU A 1 190 ? -12.628 -2.198 -0.214 1.00 89.75 190 LEU A CA 1
ATOM 1563 C C . LEU A 1 190 ? -11.292 -2.453 -0.926 1.00 89.75 190 LEU A C 1
ATOM 1565 O O . LEU A 1 190 ? -11.196 -3.361 -1.747 1.00 89.75 190 LEU A O 1
ATOM 1569 N N . PHE A 1 191 ? -10.252 -1.676 -0.611 1.00 93.94 191 PHE A N 1
ATOM 1570 C CA . PHE A 1 191 ? -8.937 -1.812 -1.247 1.00 93.94 191 PHE A CA 1
ATOM 1571 C C . PHE A 1 191 ? -7.993 -2.792 -0.529 1.00 93.94 191 PHE A C 1
ATOM 1573 O O . PHE A 1 191 ? -7.031 -3.288 -1.120 1.00 93.94 191 PHE A O 1
ATOM 1580 N N . ARG A 1 192 ? -8.251 -3.083 0.749 1.00 91.56 192 ARG A N 1
ATOM 1581 C CA . ARG A 1 192 ? -7.366 -3.849 1.636 1.00 91.56 192 ARG A CA 1
ATOM 1582 C C . ARG A 1 192 ? -6.897 -5.175 1.042 1.00 91.56 192 ARG A C 1
ATOM 1584 O O . ARG A 1 192 ? -5.694 -5.434 1.014 1.00 91.56 192 ARG A O 1
ATOM 1591 N N . ASP A 1 193 ? -7.822 -6.024 0.607 1.00 91.31 193 ASP A N 1
ATOM 1592 C CA . ASP A 1 193 ? -7.479 -7.380 0.167 1.00 91.31 193 ASP A CA 1
ATOM 1593 C C . ASP A 1 193 ? -6.642 -7.344 -1.118 1.00 91.31 193 ASP A C 1
ATOM 1595 O O . ASP A 1 193 ? -5.617 -8.018 -1.215 1.00 91.31 193 ASP A O 1
ATOM 1599 N N . GLN A 1 194 ? -6.973 -6.436 -2.038 1.00 95.56 194 GLN A N 1
ATOM 1600 C CA . GLN A 1 194 ? -6.183 -6.186 -3.241 1.00 95.56 194 GLN A CA 1
ATOM 1601 C C . GLN A 1 194 ? -4.762 -5.697 -2.916 1.00 95.56 194 GLN A C 1
ATOM 1603 O O . GLN A 1 194 ? -3.796 -6.124 -3.555 1.00 95.56 194 GLN A O 1
ATOM 1608 N N . TYR A 1 195 ? -4.601 -4.833 -1.908 1.00 94.81 195 TYR A N 1
ATOM 1609 C CA . TYR A 1 195 ? -3.281 -4.401 -1.442 1.00 94.81 195 TYR A CA 1
ATOM 1610 C C . TYR A 1 195 ? -2.467 -5.553 -0.832 1.00 94.81 195 TYR A C 1
ATOM 1612 O O . TYR A 1 195 ? -1.252 -5.635 -1.046 1.00 94.81 195 TYR A O 1
ATOM 1620 N N . MET A 1 196 ? -3.117 -6.460 -0.099 1.00 94.19 196 MET A N 1
ATOM 1621 C CA . MET A 1 196 ? -2.465 -7.644 0.471 1.00 94.19 196 MET A CA 1
ATOM 1622 C C . MET A 1 196 ? -2.007 -8.611 -0.621 1.00 94.19 196 MET A C 1
ATOM 1624 O O . MET A 1 196 ? -0.844 -9.025 -0.615 1.00 94.19 196 MET A O 1
ATOM 1628 N N . ASP A 1 197 ? -2.860 -8.892 -1.606 1.00 94.81 197 ASP A N 1
ATOM 1629 C CA . ASP A 1 197 ? -2.512 -9.721 -2.764 1.00 94.81 197 ASP A CA 1
ATOM 1630 C C . ASP A 1 197 ? -1.354 -9.113 -3.559 1.00 94.81 197 ASP A C 1
ATOM 1632 O O . ASP A 1 197 ? -0.389 -9.803 -3.907 1.00 94.81 197 ASP A O 1
ATOM 1636 N N . PHE A 1 198 ? -1.394 -7.796 -3.780 1.00 96.75 198 PHE A N 1
ATOM 1637 C CA . PHE A 1 198 ? -0.297 -7.066 -4.404 1.00 96.75 198 PHE A CA 1
ATOM 1638 C C . PHE A 1 198 ? 1.004 -7.190 -3.604 1.00 96.75 198 PHE A C 1
ATOM 1640 O O . PHE A 1 198 ? 2.066 -7.409 -4.183 1.00 96.75 198 PHE A O 1
ATOM 1647 N N . SER A 1 199 ? 0.939 -7.089 -2.278 1.00 94.94 199 SER A N 1
ATOM 1648 C CA . SER A 1 199 ? 2.114 -7.164 -1.404 1.00 94.94 199 SER A CA 1
ATOM 1649 C C . SER A 1 199 ? 2.750 -8.556 -1.383 1.00 94.94 199 SER A C 1
ATOM 1651 O O . SER A 1 199 ? 3.979 -8.683 -1.425 1.00 94.94 199 SER A O 1
ATOM 1653 N N . ILE A 1 200 ? 1.932 -9.611 -1.367 1.00 95.38 200 ILE A N 1
ATOM 1654 C CA . ILE A 1 200 ? 2.394 -11.001 -1.488 1.00 95.38 200 ILE A CA 1
ATOM 1655 C C . ILE A 1 200 ? 3.056 -11.204 -2.852 1.00 95.38 200 ILE A C 1
ATOM 1657 O O . ILE A 1 200 ? 4.180 -11.709 -2.938 1.00 95.38 200 ILE A O 1
ATOM 1661 N N . TYR A 1 201 ? 2.391 -10.755 -3.916 1.00 96.69 201 TYR A N 1
ATOM 1662 C CA . TYR A 1 201 ? 2.913 -10.832 -5.271 1.00 96.69 201 TYR A CA 1
ATOM 1663 C C . TYR A 1 201 ? 4.250 -10.087 -5.419 1.00 96.69 201 TYR A C 1
ATOM 1665 O O . TYR A 1 201 ? 5.217 -10.628 -5.961 1.00 96.69 201 TYR A O 1
ATOM 1673 N N . LEU A 1 202 ? 4.341 -8.866 -4.890 1.00 93.88 202 LEU A N 1
ATOM 1674 C CA . LEU A 1 202 ? 5.558 -8.062 -4.925 1.00 93.88 202 LEU A CA 1
ATOM 1675 C C . LEU A 1 202 ? 6.697 -8.745 -4.161 1.00 93.88 202 LEU A C 1
ATOM 1677 O O . LEU A 1 202 ? 7.821 -8.776 -4.654 1.00 93.88 202 LEU A O 1
ATOM 1681 N N . SER A 1 203 ? 6.409 -9.354 -3.008 1.00 93.69 203 SER A N 1
ATOM 1682 C CA . SER A 1 203 ? 7.396 -10.114 -2.228 1.00 93.69 203 SER A CA 1
ATOM 1683 C C . SER A 1 203 ? 7.952 -11.298 -3.022 1.00 93.69 203 SER A C 1
ATOM 1685 O O . SER A 1 203 ? 9.162 -11.531 -3.039 1.00 93.69 203 SER A O 1
ATOM 1687 N N . PHE A 1 204 ? 7.089 -12.013 -3.747 1.00 93.56 204 PHE A N 1
ATOM 1688 C CA . PHE A 1 204 ? 7.510 -13.079 -4.652 1.00 93.56 204 PHE A CA 1
ATOM 1689 C C . PHE A 1 204 ? 8.428 -12.557 -5.771 1.00 93.56 204 PHE A C 1
ATOM 1691 O O . PHE A 1 204 ? 9.515 -13.100 -5.989 1.00 93.56 204 PHE A O 1
ATOM 1698 N N . VAL A 1 205 ? 8.047 -11.467 -6.446 1.00 93.69 205 VAL A N 1
ATOM 1699 C CA . VAL A 1 205 ? 8.879 -10.854 -7.496 1.00 93.69 205 VAL A CA 1
ATOM 1700 C C . VAL A 1 205 ? 10.210 -10.344 -6.933 1.00 93.69 205 VAL A C 1
ATOM 1702 O O . VAL A 1 205 ? 11.243 -10.517 -7.584 1.00 93.69 205 VAL A O 1
ATOM 1705 N N . GLN A 1 206 ? 10.224 -9.794 -5.718 1.00 91.25 206 GLN A N 1
ATOM 1706 C CA . GLN A 1 206 ? 11.433 -9.322 -5.041 1.00 91.25 206 GLN A CA 1
ATOM 1707 C C . GLN A 1 206 ? 12.432 -10.465 -4.809 1.00 91.25 206 GLN A C 1
ATOM 1709 O O . GLN A 1 206 ? 13.628 -10.294 -5.049 1.00 91.25 206 GLN A O 1
ATOM 1714 N N . ILE A 1 207 ? 11.955 -11.649 -4.410 1.00 89.81 207 ILE A N 1
ATOM 1715 C CA . ILE A 1 207 ? 12.793 -12.850 -4.273 1.00 89.81 207 ILE A CA 1
ATOM 1716 C C . ILE A 1 207 ? 13.408 -13.222 -5.627 1.00 89.81 207 ILE A C 1
ATOM 1718 O O . ILE A 1 207 ? 14.616 -13.464 -5.719 1.00 89.81 207 ILE A O 1
ATOM 1722 N N . LEU A 1 208 ? 12.612 -13.207 -6.703 1.00 88.25 208 LEU A N 1
ATOM 1723 C CA . LEU A 1 208 ? 13.129 -13.490 -8.043 1.00 88.25 208 LEU A CA 1
ATOM 1724 C C . LEU A 1 208 ? 14.189 -12.466 -8.478 1.00 88.25 208 LEU A C 1
ATOM 1726 O O . LEU A 1 208 ? 15.249 -12.826 -8.996 1.00 88.25 208 LEU A O 1
ATOM 1730 N N . GLN A 1 209 ? 13.932 -11.179 -8.251 1.00 87.25 209 GLN A N 1
ATOM 1731 C CA . GLN A 1 209 ? 14.876 -10.108 -8.563 1.00 87.25 209 GLN A CA 1
ATOM 1732 C C . GLN A 1 209 ? 16.169 -10.239 -7.750 1.00 87.25 209 GLN A C 1
ATOM 1734 O O . GLN A 1 209 ? 17.249 -10.073 -8.319 1.00 87.25 209 GLN A O 1
ATOM 1739 N N . TYR A 1 210 ? 16.082 -10.599 -6.466 1.00 86.56 210 TYR A N 1
ATOM 1740 C CA . TYR A 1 210 ? 17.237 -10.821 -5.596 1.00 86.56 210 TYR A CA 1
ATOM 1741 C C . TYR A 1 210 ? 18.160 -11.921 -6.130 1.00 86.56 210 TYR A C 1
ATOM 1743 O O . TYR A 1 210 ? 19.366 -11.694 -6.280 1.00 86.56 210 TYR A O 1
ATOM 1751 N N . TYR A 1 211 ? 17.613 -13.088 -6.481 1.00 82.56 211 TYR A N 1
ATOM 1752 C CA . TYR A 1 211 ? 18.411 -14.185 -7.036 1.00 82.56 211 TYR A CA 1
ATOM 1753 C C . TYR A 1 211 ? 19.038 -13.808 -8.381 1.00 82.56 211 TYR A C 1
ATOM 1755 O O . TYR A 1 211 ? 20.228 -14.046 -8.611 1.00 82.56 211 TYR A O 1
ATOM 1763 N N . TYR A 1 212 ? 18.277 -13.142 -9.253 1.00 82.81 212 TYR A N 1
ATOM 1764 C CA . TYR A 1 212 ? 18.795 -12.667 -10.532 1.00 82.81 212 TYR A CA 1
ATOM 1765 C C . TYR A 1 212 ? 19.935 -11.645 -10.365 1.00 82.81 212 TYR A C 1
ATOM 1767 O O . TYR A 1 212 ? 20.963 -11.749 -11.044 1.00 82.81 212 TYR A O 1
ATOM 1775 N N . GLN A 1 213 ? 19.785 -10.662 -9.470 1.00 77.31 213 GLN A N 1
ATOM 1776 C CA . GLN A 1 213 ? 20.793 -9.627 -9.217 1.00 77.31 213 GLN A CA 1
ATOM 1777 C C . GLN A 1 213 ? 22.055 -10.209 -8.573 1.00 77.31 213 GLN A C 1
ATOM 1779 O O . GLN A 1 213 ? 23.159 -9.916 -9.039 1.00 77.31 213 GLN A O 1
ATOM 1784 N N . SER A 1 214 ? 21.899 -11.088 -7.581 1.00 77.56 214 SER A N 1
ATOM 1785 C CA . SER A 1 214 ? 23.009 -11.798 -6.933 1.00 77.56 214 SER A CA 1
ATOM 1786 C C . SER A 1 214 ? 23.809 -12.624 -7.945 1.00 77.56 214 SER A C 1
ATOM 1788 O O . SER A 1 214 ? 25.036 -12.529 -8.004 1.00 77.56 214 SER A O 1
ATOM 1790 N N . GLY A 1 215 ? 23.121 -13.342 -8.840 1.00 71.19 215 GLY A N 1
ATOM 1791 C CA . GLY A 1 215 ? 23.762 -14.091 -9.923 1.00 71.19 215 GLY A CA 1
ATOM 1792 C C . GLY A 1 215 ? 24.468 -13.203 -10.958 1.00 71.19 215 GLY A C 1
ATOM 1793 O O . GLY A 1 215 ? 25.514 -13.579 -11.490 1.00 71.19 215 GLY A O 1
ATOM 1794 N N . CYS A 1 216 ? 23.938 -12.011 -11.254 1.00 74.69 216 CYS A N 1
ATOM 1795 C CA . CYS A 1 216 ? 24.622 -11.043 -12.119 1.00 74.69 216 CYS A CA 1
ATOM 1796 C C . CYS A 1 216 ? 25.899 -10.500 -11.473 1.00 74.69 216 CYS A C 1
ATOM 1798 O O . CYS A 1 216 ? 26.932 -10.434 -12.140 1.00 74.69 216 CYS A O 1
ATOM 1800 N N . LEU A 1 217 ? 25.832 -10.144 -10.189 1.00 71.31 217 LEU A N 1
ATOM 1801 C CA . LEU A 1 217 ? 26.970 -9.625 -9.437 1.00 71.31 217 LEU A CA 1
ATOM 1802 C C . LEU A 1 217 ? 28.094 -10.665 -9.332 1.00 71.31 217 LEU A C 1
ATOM 1804 O O . LEU A 1 217 ? 29.256 -10.323 -9.539 1.00 71.31 217 LEU A O 1
ATOM 1808 N N . TYR A 1 218 ? 27.743 -11.933 -9.099 1.00 68.19 218 TYR A N 1
ATOM 1809 C CA . TYR A 1 218 ? 28.697 -13.043 -9.084 1.00 68.19 218 TYR A CA 1
ATOM 1810 C C . TYR A 1 218 ? 29.476 -13.159 -10.402 1.00 68.19 218 TYR A C 1
ATOM 1812 O O . TYR A 1 218 ? 30.701 -13.244 -10.388 1.00 68.19 218 TYR A O 1
ATOM 1820 N N . ARG A 1 219 ? 28.792 -13.091 -11.555 1.00 68.94 219 ARG A N 1
ATOM 1821 C CA . ARG A 1 219 ? 29.461 -13.163 -12.867 1.00 68.94 219 ARG A CA 1
ATOM 1822 C C . ARG A 1 219 ? 30.408 -11.991 -13.109 1.00 68.94 219 ARG A C 1
ATOM 1824 O O . ARG A 1 219 ? 31.496 -12.210 -13.623 1.00 68.94 219 ARG A O 1
ATOM 1831 N N . LEU A 1 220 ? 30.016 -10.772 -12.730 1.00 64.75 220 LEU A N 1
ATOM 1832 C CA . LEU A 1 220 ? 30.889 -9.596 -12.851 1.00 64.75 220 LEU A CA 1
ATOM 1833 C C . LEU A 1 220 ? 32.150 -9.736 -11.987 1.00 64.75 220 LEU A C 1
ATOM 1835 O O . LEU A 1 220 ? 33.241 -9.390 -12.430 1.00 64.75 220 LEU A O 1
ATOM 1839 N N . ARG A 1 221 ? 32.013 -10.295 -10.778 1.00 64.12 221 ARG A N 1
ATOM 1840 C CA . ARG A 1 221 ? 33.147 -10.588 -9.891 1.00 64.12 221 ARG A CA 1
ATOM 1841 C C . ARG A 1 221 ? 34.055 -11.685 -10.467 1.00 64.12 221 ARG A C 1
ATOM 1843 O O . ARG A 1 221 ? 35.268 -11.525 -10.456 1.00 64.12 221 ARG A O 1
ATOM 1850 N N . ALA A 1 222 ? 33.485 -12.753 -11.031 1.00 63.12 222 ALA A N 1
ATOM 1851 C CA . ALA A 1 222 ? 34.242 -13.842 -11.660 1.00 63.12 222 ALA A CA 1
ATOM 1852 C C . ALA A 1 222 ? 34.984 -13.418 -12.946 1.00 63.12 222 ALA A C 1
ATOM 1854 O O . ALA A 1 222 ? 36.025 -13.984 -13.262 1.00 63.12 222 ALA A O 1
ATOM 1855 N N . LEU A 1 223 ? 34.475 -12.414 -13.670 1.00 63.88 223 LEU A N 1
ATOM 1856 C CA . LEU A 1 223 ? 35.125 -11.829 -14.852 1.00 63.88 223 LEU A CA 1
ATOM 1857 C C . LEU A 1 223 ? 36.252 -10.835 -14.505 1.00 63.88 223 LEU A C 1
ATOM 1859 O O . LEU A 1 223 ? 36.862 -10.274 -15.409 1.00 63.88 223 LEU A O 1
ATOM 1863 N N . GLY A 1 224 ? 36.533 -10.607 -13.217 1.00 61.84 224 GLY A N 1
ATOM 1864 C CA . GLY A 1 224 ? 37.591 -9.698 -12.768 1.00 61.84 224 GLY A CA 1
ATOM 1865 C C . GLY A 1 224 ? 37.225 -8.209 -12.809 1.00 61.84 224 GLY A C 1
ATOM 1866 O O . GLY A 1 224 ? 38.060 -7.380 -12.464 1.00 61.84 224 GLY A O 1
ATOM 1867 N N . GLU A 1 225 ? 35.983 -7.844 -13.157 1.00 58.47 225 GLU A N 1
ATOM 1868 C CA . GLU A 1 225 ? 35.533 -6.440 -13.191 1.00 58.47 225 GLU A CA 1
ATOM 1869 C C . GLU A 1 225 ? 35.170 -5.860 -11.803 1.00 58.47 225 GLU A C 1
ATOM 1871 O O . GLU A 1 225 ? 34.878 -4.668 -11.691 1.00 58.47 225 GLU A O 1
ATOM 1876 N N . ARG A 1 226 ? 35.196 -6.654 -10.716 1.00 52.41 226 ARG A N 1
ATOM 1877 C CA . ARG A 1 226 ? 35.042 -6.161 -9.327 1.00 52.41 226 ARG A CA 1
ATOM 1878 C C . ARG A 1 226 ? 35.855 -6.970 -8.310 1.00 52.41 226 ARG A C 1
ATOM 1880 O O . ARG A 1 226 ? 35.806 -8.195 -8.314 1.00 52.41 226 ARG A O 1
ATOM 1887 N N . HIS A 1 227 ? 36.531 -6.265 -7.397 1.00 49.78 227 HIS A N 1
ATOM 1888 C CA . HIS A 1 227 ? 37.390 -6.821 -6.340 1.00 49.78 227 HIS A CA 1
ATOM 1889 C C . HIS A 1 227 ? 36.609 -7.493 -5.177 1.00 49.78 227 HIS A C 1
ATOM 1891 O O . HIS A 1 227 ? 35.425 -7.208 -4.968 1.00 49.78 227 HIS A O 1
ATOM 1897 N N . ASN A 1 228 ? 37.292 -8.399 -4.456 1.00 43.47 228 ASN A N 1
ATOM 1898 C CA . ASN A 1 228 ? 36.817 -9.292 -3.374 1.00 43.47 228 ASN A CA 1
ATOM 1899 C C . ASN A 1 228 ? 36.026 -8.543 -2.276 1.00 43.47 228 ASN A C 1
ATOM 1901 O O . ASN A 1 228 ? 36.476 -7.511 -1.798 1.00 43.47 228 ASN A O 1
ATOM 1905 N N . MET A 1 229 ? 34.823 -8.974 -1.870 1.00 50.50 229 MET A N 1
ATOM 1906 C CA . MET A 1 229 ? 34.667 -10.029 -0.855 1.00 50.50 229 MET A CA 1
ATOM 1907 C C . MET A 1 229 ? 33.279 -10.721 -0.876 1.00 50.50 229 MET A C 1
ATOM 1909 O O . MET A 1 229 ? 32.242 -10.094 -1.109 1.00 50.50 229 MET A O 1
ATOM 1913 N N . ASP A 1 230 ? 33.356 -12.019 -0.590 1.00 41.47 230 ASP A N 1
ATOM 1914 C CA . ASP A 1 230 ? 32.439 -12.987 0.024 1.00 41.47 230 ASP A CA 1
ATOM 1915 C C . ASP A 1 230 ? 31.321 -13.799 -0.680 1.00 41.47 230 ASP A C 1
ATOM 1917 O O . ASP A 1 230 ? 30.387 -13.280 -1.296 1.00 41.47 230 ASP A O 1
ATOM 1921 N N . ILE A 1 231 ? 31.575 -15.113 -0.499 1.00 46.22 231 ILE A N 1
ATOM 1922 C CA . ILE A 1 231 ? 30.899 -16.418 -0.366 1.00 46.22 231 ILE A CA 1
ATOM 1923 C C . ILE A 1 231 ? 29.718 -16.785 -1.269 1.00 46.22 231 ILE A C 1
ATOM 1925 O O . ILE A 1 231 ? 28.636 -16.204 -1.255 1.00 46.22 231 ILE A O 1
ATOM 1929 N N . THR A 1 232 ? 29.952 -17.874 -2.005 1.00 49.09 232 THR A N 1
ATOM 1930 C CA . THR A 1 232 ? 28.989 -18.652 -2.776 1.00 49.09 232 THR A CA 1
ATOM 1931 C C . THR A 1 232 ? 28.088 -19.459 -1.856 1.00 49.09 232 THR A C 1
ATOM 1933 O O . THR A 1 232 ? 28.559 -20.354 -1.156 1.00 49.09 232 THR A O 1
ATOM 1936 N N . VAL A 1 233 ? 26.783 -19.229 -1.946 1.00 42.44 233 VAL A N 1
ATOM 1937 C CA . VAL A 1 233 ? 25.825 -20.294 -1.653 1.00 42.44 233 VAL A CA 1
ATOM 1938 C C . VAL A 1 233 ? 25.309 -20.812 -2.988 1.00 42.44 233 VAL A C 1
ATOM 1940 O O . VAL A 1 233 ? 24.588 -20.123 -3.710 1.00 42.44 233 VAL A O 1
ATOM 1943 N N . GLU A 1 234 ? 25.763 -22.014 -3.337 1.00 57.41 234 GLU A N 1
ATOM 1944 C CA . GLU A 1 234 ? 25.160 -22.853 -4.367 1.00 57.41 234 GLU A CA 1
ATOM 1945 C C . GLU A 1 234 ? 23.779 -23.322 -3.893 1.00 57.41 234 GLU A C 1
ATOM 1947 O O . GLU A 1 234 ? 23.621 -23.746 -2.750 1.00 57.41 234 GLU A O 1
ATOM 1952 N N . GLY A 1 235 ? 22.775 -23.286 -4.773 1.00 40.41 235 GLY A N 1
ATOM 1953 C CA . GLY A 1 235 ? 21.491 -23.930 -4.500 1.00 40.41 235 GLY A CA 1
ATOM 1954 C C . GLY A 1 235 ? 20.348 -23.481 -5.409 1.00 40.41 235 GLY A C 1
ATOM 1955 O O . GLY A 1 235 ? 19.852 -22.372 -5.275 1.00 40.41 235 GLY A O 1
ATOM 1956 N N . PHE A 1 236 ? 19.901 -24.408 -6.264 1.00 35.53 236 PHE A N 1
ATOM 1957 C CA . PHE A 1 236 ? 18.696 -24.421 -7.115 1.00 35.53 236 PHE A CA 1
ATOM 1958 C C . PHE A 1 236 ? 18.700 -23.702 -8.494 1.00 35.53 236 PHE A C 1
ATOM 1960 O O . PHE A 1 236 ? 18.592 -22.487 -8.629 1.00 35.53 236 PHE A O 1
ATOM 1967 N N . GLN A 1 237 ? 18.709 -24.556 -9.536 1.00 45.69 237 GLN A N 1
ATOM 1968 C CA . GLN A 1 237 ? 18.359 -24.348 -10.957 1.00 45.69 237 GLN A CA 1
ATOM 1969 C C . GLN A 1 237 ? 19.159 -23.275 -11.731 1.00 45.69 237 GLN A C 1
ATOM 1971 O O . GLN A 1 237 ? 18.684 -22.180 -12.031 1.00 45.69 237 GLN A O 1
ATOM 1976 N N . THR A 1 238 ? 20.361 -23.645 -12.189 1.00 47.91 238 THR A N 1
ATOM 1977 C CA . THR A 1 238 ? 21.276 -22.832 -13.025 1.00 47.91 238 THR A CA 1
ATOM 1978 C C . THR A 1 238 ? 20.705 -22.374 -14.379 1.00 47.91 238 THR A C 1
ATOM 1980 O O . THR A 1 238 ? 21.276 -21.479 -15.011 1.00 47.91 238 THR A O 1
ATOM 1983 N N . TRP A 1 239 ? 19.586 -22.944 -14.841 1.00 53.03 239 TRP A N 1
ATOM 1984 C CA . TRP A 1 239 ? 18.957 -22.590 -16.120 1.00 53.03 239 TRP A CA 1
ATOM 1985 C C . TRP A 1 239 ? 18.056 -21.341 -16.043 1.00 53.03 239 TRP A C 1
ATOM 1987 O O . TRP A 1 239 ? 18.158 -20.471 -16.910 1.00 53.03 239 TRP A O 1
ATOM 1997 N N . MET A 1 240 ? 17.245 -21.187 -14.986 1.00 52.53 240 MET A N 1
ATOM 1998 C CA . MET A 1 240 ? 16.262 -20.090 -14.852 1.00 52.53 240 MET A CA 1
ATOM 1999 C C . MET A 1 240 ? 16.903 -18.701 -14.683 1.00 52.53 240 MET A C 1
ATOM 2001 O O . MET A 1 240 ? 16.342 -17.691 -15.104 1.00 52.53 240 MET A O 1
ATOM 2005 N N . TRP A 1 241 ? 18.126 -18.638 -14.151 1.00 51.94 241 TRP A N 1
ATOM 2006 C CA . TRP A 1 241 ? 18.812 -17.382 -13.812 1.00 51.94 241 TRP A CA 1
ATOM 2007 C C . TRP A 1 241 ? 19.771 -16.859 -14.891 1.00 51.94 241 TRP A C 1
ATOM 2009 O O . TRP A 1 241 ? 20.427 -15.827 -14.711 1.00 51.94 241 TRP A O 1
ATOM 2019 N N . ARG A 1 242 ? 19.860 -17.540 -16.043 1.00 53.22 242 ARG A N 1
ATOM 2020 C CA . ARG A 1 242 ? 20.735 -17.135 -17.159 1.00 53.22 242 ARG A CA 1
ATOM 2021 C C . ARG A 1 242 ? 20.150 -16.026 -18.039 1.00 53.22 242 ARG A C 1
ATOM 2023 O O . ARG A 1 242 ? 20.897 -15.402 -18.793 1.00 53.22 242 ARG A O 1
ATOM 2030 N N . GLY A 1 243 ? 18.851 -15.730 -17.950 1.00 63.28 243 GLY A N 1
ATOM 2031 C CA . GLY A 1 243 ? 18.198 -14.787 -18.858 1.00 63.28 243 GLY A CA 1
ATOM 2032 C C . GLY A 1 243 ? 17.316 -13.758 -18.164 1.00 63.28 243 GLY A C 1
ATOM 2033 O O . GLY A 1 2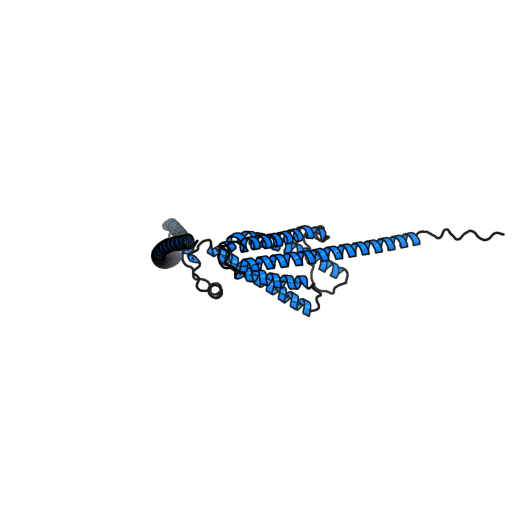43 ? 16.309 -14.118 -17.573 1.00 63.28 243 GLY A O 1
ATOM 2034 N N . LEU A 1 244 ? 17.599 -12.464 -18.382 1.00 74.00 244 LEU A N 1
ATOM 2035 C CA . LEU A 1 244 ? 16.661 -11.366 -18.081 1.00 74.00 244 LEU A CA 1
ATOM 2036 C C . LEU A 1 244 ? 15.247 -11.663 -18.623 1.00 74.00 244 LEU A C 1
ATOM 2038 O O . LEU A 1 244 ? 14.262 -11.318 -17.990 1.00 74.00 244 LEU A O 1
ATOM 2042 N N . LYS A 1 245 ? 15.157 -12.364 -19.763 1.00 80.75 245 LYS A N 1
ATOM 2043 C CA . LYS A 1 245 ? 13.899 -12.774 -20.405 1.00 80.75 245 LYS A CA 1
ATOM 2044 C C . LYS A 1 245 ? 12.979 -13.612 -19.510 1.00 80.75 245 LYS A C 1
ATOM 2046 O O . LYS A 1 245 ? 11.776 -13.498 -19.671 1.00 80.75 245 LYS A O 1
ATOM 2051 N N . PHE A 1 246 ? 13.520 -14.425 -18.599 1.00 84.25 246 PHE A N 1
ATOM 2052 C CA . PHE A 1 246 ? 12.707 -15.213 -17.666 1.00 84.25 246 PHE A CA 1
ATOM 2053 C C . PHE A 1 246 ? 12.045 -14.328 -16.604 1.00 84.25 246 PHE A C 1
ATOM 2055 O O . PHE A 1 246 ? 10.899 -14.548 -16.239 1.00 84.25 246 PHE A O 1
ATOM 2062 N N . LEU A 1 247 ? 12.758 -13.302 -16.137 1.00 86.94 247 LEU A N 1
ATOM 2063 C CA . LEU A 1 247 ? 12.288 -12.403 -15.087 1.00 86.94 247 LEU A CA 1
ATOM 2064 C C . LEU A 1 247 ? 11.265 -11.374 -15.603 1.00 86.94 247 LEU A C 1
ATOM 2066 O O . LEU A 1 247 ? 10.379 -10.962 -14.860 1.00 86.94 247 LEU A O 1
A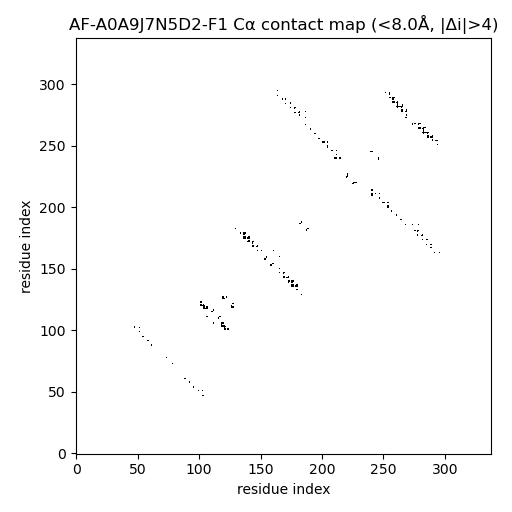TOM 2070 N N . LEU A 1 248 ? 11.380 -10.957 -16.869 1.00 89.00 248 LEU A N 1
ATOM 2071 C CA . LEU A 1 248 ? 10.563 -9.879 -17.441 1.00 89.00 248 LEU A CA 1
ATOM 2072 C C . LEU A 1 248 ? 9.042 -10.097 -17.343 1.00 89.00 248 LEU A C 1
ATOM 2074 O O . LEU A 1 248 ? 8.381 -9.141 -16.954 1.00 89.00 248 LEU A O 1
ATOM 2078 N N . PRO A 1 249 ? 8.465 -11.279 -17.646 1.00 91.81 249 PRO A N 1
ATOM 2079 C CA . PRO A 1 249 ? 7.022 -11.494 -17.522 1.00 91.81 249 PRO A CA 1
ATOM 2080 C C . PRO A 1 249 ? 6.498 -11.208 -16.113 1.00 91.81 249 PRO A C 1
ATOM 2082 O O . PRO A 1 249 ? 5.485 -10.533 -15.964 1.00 91.81 249 PRO A O 1
ATOM 2085 N N . PHE A 1 250 ? 7.225 -11.647 -15.082 1.00 93.19 250 PHE A N 1
ATOM 2086 C CA . PHE A 1 250 ? 6.866 -11.391 -13.686 1.00 93.19 250 PHE A CA 1
ATOM 2087 C C . PHE A 1 250 ? 7.005 -9.906 -13.332 1.00 93.19 250 PHE A C 1
ATOM 2089 O O . PHE A 1 250 ? 6.148 -9.329 -12.679 1.00 93.19 250 PHE A O 1
ATOM 2096 N N . VAL A 1 251 ? 8.053 -9.239 -13.812 1.00 93.38 251 VAL A N 1
ATOM 2097 C CA . VAL A 1 251 ? 8.234 -7.804 -13.551 1.00 93.38 251 VAL A CA 1
ATOM 2098 C C . VAL A 1 251 ? 7.145 -6.965 -14.230 1.00 93.38 251 VAL A C 1
ATOM 2100 O O . VAL A 1 251 ? 6.558 -6.096 -13.591 1.00 93.38 251 VAL A O 1
ATOM 2103 N N . TYR A 1 252 ? 6.821 -7.252 -15.494 1.00 93.62 252 TYR A N 1
ATOM 2104 C CA . TYR A 1 252 ? 5.762 -6.547 -16.218 1.00 93.62 252 TYR A CA 1
ATOM 2105 C C . TYR A 1 252 ? 4.376 -6.819 -15.641 1.00 93.62 252 TYR A C 1
ATOM 2107 O O . TYR A 1 252 ? 3.593 -5.882 -15.523 1.00 93.62 252 TYR A O 1
ATOM 2115 N N . LEU A 1 253 ? 4.077 -8.055 -15.234 1.00 96.31 253 LEU A N 1
ATOM 2116 C CA . LEU A 1 253 ? 2.827 -8.359 -14.538 1.00 96.31 253 LEU A CA 1
ATOM 2117 C C . LEU A 1 253 ? 2.715 -7.557 -13.229 1.00 96.31 253 LEU A C 1
ATOM 2119 O O . LEU A 1 253 ? 1.658 -6.998 -12.952 1.00 96.31 253 LEU A O 1
ATOM 2123 N N . GLY A 1 254 ? 3.819 -7.382 -12.497 1.00 95.56 254 GLY A N 1
ATOM 2124 C CA . GLY A 1 254 ? 3.871 -6.466 -11.356 1.00 95.56 254 GLY A CA 1
ATOM 2125 C C . GLY A 1 254 ? 3.599 -5.008 -11.713 1.00 95.56 254 GLY A C 1
ATOM 2126 O O . GLY A 1 254 ? 2.874 -4.335 -10.986 1.00 95.56 254 GLY A O 1
ATOM 2127 N N . HIS A 1 255 ? 4.116 -4.513 -12.840 1.00 95.44 255 HIS A N 1
ATOM 2128 C CA . HIS A 1 255 ? 3.808 -3.158 -13.315 1.00 95.44 255 HIS A CA 1
ATOM 2129 C C . HIS A 1 255 ? 2.326 -3.009 -13.681 1.00 95.44 255 HIS A C 1
ATOM 2131 O O . HIS A 1 255 ? 1.701 -2.022 -13.302 1.00 95.44 255 HIS A O 1
ATOM 2137 N N . PHE A 1 256 ? 1.728 -3.998 -14.347 1.00 96.81 256 PHE A N 1
ATOM 2138 C CA . PHE A 1 256 ? 0.290 -3.982 -14.620 1.00 96.81 256 PHE A CA 1
ATOM 2139 C C . PHE A 1 256 ? -0.537 -4.002 -13.334 1.00 96.81 256 PHE A C 1
ATOM 2141 O O . PHE A 1 256 ? -1.515 -3.267 -13.242 1.00 96.81 256 PHE A O 1
ATOM 2148 N N . PHE A 1 257 ? -0.118 -4.761 -12.319 1.00 97.44 257 PHE A N 1
ATOM 2149 C CA . PHE A 1 257 ? -0.778 -4.742 -11.015 1.00 97.44 257 PHE A CA 1
ATOM 2150 C C . PHE A 1 257 ? -0.622 -3.368 -10.325 1.00 97.44 257 PHE A C 1
ATOM 2152 O O . PHE A 1 257 ? -1.587 -2.838 -9.784 1.00 97.44 257 PHE A O 1
ATOM 2159 N N . GLN A 1 258 ? 0.541 -2.708 -10.428 1.00 97.12 258 GLN A N 1
ATOM 2160 C CA . GLN A 1 258 ? 0.711 -1.322 -9.953 1.00 97.12 258 GLN A CA 1
ATOM 2161 C C . GLN A 1 258 ? -0.268 -0.355 -10.636 1.00 97.12 258 GLN A C 1
ATOM 2163 O O . GLN A 1 258 ? -0.893 0.459 -9.959 1.00 97.12 258 GLN A O 1
ATOM 2168 N N . LEU A 1 259 ? -0.440 -0.466 -11.957 1.00 98.00 259 LEU A N 1
ATOM 2169 C CA . LEU A 1 259 ? -1.412 0.341 -12.696 1.00 98.00 259 LEU A CA 1
ATOM 2170 C C . LEU A 1 259 ? -2.856 0.015 -12.289 1.00 98.00 259 LEU A C 1
ATOM 2172 O O . LEU A 1 259 ? -3.663 0.925 -12.127 1.00 98.00 259 LEU A O 1
ATOM 2176 N N . TYR A 1 260 ? -3.176 -1.264 -12.090 1.00 98.12 260 TYR A N 1
ATOM 2177 C CA . TYR A 1 260 ? -4.494 -1.696 -11.631 1.00 98.12 260 TYR A CA 1
ATOM 2178 C C . TYR A 1 260 ? -4.826 -1.132 -10.243 1.00 98.12 260 TYR A C 1
ATOM 2180 O O . TYR A 1 260 ? -5.933 -0.637 -10.032 1.00 98.12 260 TYR A O 1
ATOM 2188 N N . ASN A 1 261 ? -3.854 -1.103 -9.328 1.00 97.50 261 ASN A N 1
ATOM 2189 C CA . ASN A 1 261 ? -4.002 -0.453 -8.025 1.00 97.50 261 ASN A CA 1
ATOM 2190 C C . ASN A 1 261 ? -4.213 1.056 -8.164 1.00 97.50 261 ASN A C 1
ATOM 2192 O O . ASN A 1 261 ? -5.126 1.595 -7.543 1.00 97.50 261 ASN A O 1
ATOM 2196 N N . ALA A 1 262 ? -3.427 1.731 -9.012 1.00 98.00 262 ALA A N 1
ATOM 2197 C CA . ALA A 1 262 ? -3.606 3.158 -9.274 1.00 98.00 262 ALA A CA 1
ATOM 2198 C C . ALA A 1 262 ? -5.015 3.466 -9.800 1.00 98.00 262 ALA A C 1
ATOM 2200 O O . ALA A 1 262 ? -5.672 4.373 -9.293 1.00 98.00 262 ALA A O 1
ATOM 2201 N N . TYR A 1 263 ? -5.493 2.682 -10.771 1.00 97.81 263 TYR A N 1
ATOM 2202 C CA . TYR A 1 263 ? -6.825 2.830 -11.353 1.00 97.81 263 TYR A CA 1
ATOM 2203 C C . TYR A 1 263 ? -7.934 2.562 -10.333 1.00 97.81 263 TYR A C 1
ATOM 2205 O O . TYR A 1 263 ? -8.854 3.363 -10.217 1.00 97.81 263 TYR A O 1
ATOM 2213 N N . THR A 1 264 ? -7.831 1.478 -9.562 1.00 96.75 264 THR A N 1
ATOM 2214 C CA . THR A 1 264 ? -8.835 1.123 -8.546 1.00 96.75 264 THR A CA 1
ATOM 2215 C C . THR A 1 264 ? -8.950 2.221 -7.490 1.00 96.75 264 THR A C 1
ATOM 2217 O O . THR A 1 264 ? -10.047 2.685 -7.201 1.00 96.75 264 THR A O 1
ATOM 2220 N N . LEU A 1 265 ? -7.817 2.705 -6.973 1.00 96.31 265 LEU A N 1
ATOM 2221 C CA . LEU A 1 265 ? -7.790 3.814 -6.019 1.00 96.31 265 LEU A CA 1
ATOM 2222 C C . LEU A 1 265 ? -8.299 5.122 -6.631 1.00 96.31 265 LEU A C 1
ATOM 2224 O O . LEU A 1 265 ? -8.963 5.890 -5.948 1.00 96.31 265 LEU A O 1
ATOM 2228 N N . TYR A 1 266 ? -8.034 5.371 -7.915 1.00 96.56 266 TYR A N 1
ATOM 2229 C CA . TYR A 1 266 ? -8.584 6.539 -8.599 1.00 96.56 266 TYR A CA 1
ATOM 2230 C C . TYR A 1 266 ? -10.114 6.475 -8.656 1.00 96.56 266 TYR A C 1
ATOM 2232 O O . TYR A 1 266 ? -10.774 7.444 -8.301 1.00 96.56 266 TYR A O 1
ATOM 2240 N N . GLN A 1 267 ? -10.685 5.321 -9.018 1.00 95.56 267 GLN A N 1
ATOM 2241 C CA . GLN A 1 267 ? -12.138 5.125 -9.000 1.00 95.56 267 GLN A CA 1
ATOM 2242 C C . GLN A 1 267 ? -12.715 5.279 -7.587 1.00 95.56 267 GLN A C 1
ATOM 2244 O O . GLN A 1 267 ? -13.727 5.949 -7.418 1.00 95.56 267 GLN A O 1
ATOM 2249 N N . LEU A 1 268 ? -12.043 4.731 -6.566 1.00 92.69 268 LEU A N 1
ATOM 2250 C CA . LEU A 1 268 ? -12.446 4.908 -5.168 1.00 92.69 268 LEU A CA 1
ATOM 2251 C C . LEU A 1 268 ? -12.407 6.382 -4.738 1.00 92.69 268 LEU A C 1
ATOM 2253 O O . LEU A 1 268 ? -13.306 6.820 -4.033 1.00 92.69 268 LEU A O 1
ATOM 2257 N N . SER A 1 269 ? -11.428 7.161 -5.211 1.00 93.38 269 SER A N 1
ATOM 2258 C CA . SER A 1 269 ? -11.321 8.595 -4.899 1.00 93.38 269 SER A CA 1
ATOM 2259 C C . SER A 1 269 ? -12.419 9.464 -5.520 1.00 93.38 269 SER A C 1
ATOM 2261 O O . SER A 1 269 ? -12.578 10.613 -5.125 1.00 93.38 269 SER A O 1
ATOM 2263 N N . LEU A 1 270 ? -13.164 8.933 -6.496 1.00 91.25 270 LEU A N 1
ATOM 2264 C CA . LEU A 1 270 ? -14.298 9.615 -7.124 1.00 91.25 270 LEU A CA 1
ATOM 2265 C C . LEU A 1 270 ? -15.633 9.300 -6.435 1.00 91.25 270 LEU A C 1
ATOM 2267 O O . LEU A 1 270 ? -16.655 9.873 -6.816 1.00 91.25 270 LEU A O 1
ATOM 2271 N N . LEU A 1 271 ? -15.654 8.384 -5.458 1.00 88.31 271 LEU A N 1
ATOM 2272 C CA . LEU A 1 271 ? -16.869 8.083 -4.709 1.00 88.31 271 LEU A CA 1
ATOM 2273 C C . LEU A 1 271 ? -17.278 9.301 -3.862 1.00 88.31 271 LEU A C 1
ATOM 2275 O O . LEU A 1 271 ? -16.419 9.866 -3.187 1.00 88.31 271 LEU A O 1
ATOM 2279 N N . PRO A 1 272 ? -18.572 9.677 -3.830 1.00 76.00 272 PRO A N 1
ATOM 2280 C CA . PRO A 1 272 ? -19.049 10.817 -3.038 1.00 76.00 272 PRO A CA 1
ATOM 2281 C C . PRO A 1 272 ? -18.771 10.687 -1.534 1.00 76.00 272 PRO A C 1
ATOM 2283 O O . PRO A 1 272 ? -18.644 11.687 -0.843 1.00 76.00 272 PRO A O 1
ATOM 2286 N N . GLU A 1 273 ? -18.664 9.450 -1.043 1.00 76.31 273 GLU A N 1
ATOM 2287 C CA . GLU A 1 273 ? -18.383 9.107 0.357 1.00 76.31 273 GLU A CA 1
ATOM 2288 C C . GLU A 1 273 ? -16.879 9.150 0.703 1.00 76.31 273 GLU A C 1
ATOM 2290 O O . GLU A 1 273 ? -16.503 8.962 1.858 1.00 76.31 273 GLU A O 1
ATOM 2295 N N . CYS A 1 274 ? -15.999 9.349 -0.287 1.00 81.25 274 CYS A N 1
ATOM 2296 C CA . CYS A 1 274 ? -14.552 9.359 -0.088 1.00 81.25 274 CYS A CA 1
ATOM 2297 C C . CYS A 1 274 ? -14.078 10.738 0.389 1.00 81.25 274 CYS A C 1
ATOM 2299 O O . CYS A 1 274 ? -13.731 11.607 -0.411 1.00 81.25 274 CYS A O 1
ATOM 2301 N N . GLU A 1 275 ? -13.989 10.922 1.704 1.00 78.44 275 GLU A N 1
ATOM 2302 C CA . GLU A 1 275 ? -13.394 12.125 2.301 1.00 78.44 275 GLU A CA 1
ATOM 2303 C C . GLU A 1 275 ? -11.868 12.002 2.491 1.00 78.44 275 GLU A C 1
ATOM 2305 O O . GLU A 1 275 ? -11.183 12.982 2.805 1.00 78.44 275 GLU A O 1
ATOM 2310 N N . GLU A 1 276 ? -11.292 10.807 2.305 1.00 87.25 276 GLU A N 1
ATOM 2311 C CA . GLU A 1 276 ? -9.889 10.555 2.636 1.00 87.25 276 GLU A CA 1
ATOM 2312 C C . GLU A 1 276 ? -8.926 10.946 1.507 1.00 87.25 276 GLU A C 1
ATOM 2314 O O . GLU A 1 276 ? -8.828 10.305 0.458 1.00 87.25 276 GLU A O 1
ATOM 2319 N N . TRP A 1 277 ? -8.091 11.953 1.766 1.00 90.69 277 TRP A N 1
ATOM 2320 C CA . TRP A 1 277 ? -7.039 12.385 0.837 1.00 90.69 277 TRP A CA 1
ATOM 2321 C C . TRP A 1 277 ? -5.999 11.287 0.543 1.00 90.69 277 TRP A C 1
ATOM 2323 O O . TRP A 1 277 ? -5.343 11.306 -0.506 1.00 90.69 277 TRP A O 1
ATOM 2333 N N . GLN A 1 278 ? -5.839 10.324 1.458 1.00 93.81 278 GLN A N 1
ATOM 2334 C CA . GLN A 1 278 ? -4.903 9.207 1.349 1.00 93.81 278 GLN A CA 1
ATOM 2335 C C . GLN A 1 278 ? -5.174 8.373 0.092 1.00 93.81 278 GLN A C 1
ATOM 2337 O O . GLN A 1 278 ? -4.221 7.964 -0.574 1.00 93.81 278 GLN A O 1
ATOM 2342 N N . VAL A 1 279 ? -6.448 8.176 -0.274 1.00 94.06 279 VAL A N 1
ATOM 2343 C CA . VAL A 1 279 ? -6.854 7.369 -1.437 1.00 94.06 279 VAL A CA 1
ATOM 2344 C C . VAL A 1 279 ? -6.274 7.960 -2.720 1.00 94.06 279 VAL A C 1
ATOM 2346 O O . VAL A 1 279 ? -5.597 7.272 -3.492 1.00 94.06 279 VAL A O 1
ATOM 2349 N N . LEU A 1 280 ? -6.470 9.268 -2.910 1.00 94.75 280 LEU A N 1
ATOM 2350 C CA . LEU A 1 280 ? -5.990 9.992 -4.082 1.00 94.75 280 LEU A CA 1
ATOM 2351 C C . LEU A 1 280 ? -4.457 10.022 -4.138 1.00 94.75 280 LEU A C 1
ATOM 2353 O O . LEU A 1 280 ? -3.869 9.769 -5.191 1.00 94.75 280 LEU A O 1
ATOM 2357 N N . MET A 1 281 ? -3.793 10.278 -3.006 1.00 96.25 281 MET A N 1
ATOM 2358 C CA . MET A 1 281 ? -2.327 10.314 -2.960 1.00 96.25 281 MET A CA 1
ATOM 2359 C C . MET A 1 281 ? -1.707 8.948 -3.240 1.00 96.25 281 MET A C 1
ATOM 2361 O O . MET A 1 281 ? -0.716 8.861 -3.971 1.00 96.25 281 MET A O 1
ATOM 2365 N N . MET A 1 282 ? -2.296 7.865 -2.729 1.00 96.44 282 MET A N 1
ATOM 2366 C CA . MET A 1 282 ? -1.833 6.521 -3.061 1.00 96.44 282 MET A CA 1
ATOM 2367 C C . MET A 1 282 ? -2.078 6.184 -4.531 1.00 96.44 282 MET A C 1
ATOM 2369 O O . MET A 1 282 ? -1.180 5.627 -5.162 1.00 96.44 282 MET A O 1
ATOM 2373 N N . SER A 1 283 ? -3.225 6.569 -5.103 1.00 97.50 283 SER A N 1
ATOM 2374 C CA . SER A 1 283 ? -3.493 6.397 -6.538 1.00 97.50 283 SER A CA 1
ATOM 2375 C C . SER A 1 283 ? -2.409 7.057 -7.396 1.00 97.50 283 SER A C 1
ATOM 2377 O O . SER A 1 283 ? -1.766 6.394 -8.218 1.00 97.50 283 SER A O 1
ATOM 2379 N N . ALA A 1 284 ? -2.138 8.342 -7.145 1.00 97.81 284 ALA A N 1
ATOM 2380 C CA . ALA A 1 284 ? -1.115 9.096 -7.860 1.00 97.81 284 ALA A CA 1
ATOM 2381 C C . ALA A 1 284 ? 0.275 8.461 -7.694 1.00 97.81 284 ALA A C 1
ATOM 2383 O O . ALA A 1 284 ? 1.029 8.320 -8.658 1.00 97.81 284 ALA A O 1
ATOM 2384 N N . THR A 1 285 ? 0.601 8.012 -6.483 1.00 97.69 285 THR A N 1
ATOM 2385 C CA . THR A 1 285 ? 1.901 7.407 -6.179 1.00 97.69 285 THR A CA 1
ATOM 2386 C C . THR A 1 285 ? 2.093 6.063 -6.881 1.00 97.69 285 THR A C 1
ATOM 2388 O O . THR A 1 285 ? 3.143 5.832 -7.484 1.00 97.69 285 THR A O 1
ATOM 2391 N N . PHE A 1 286 ? 1.081 5.189 -6.876 1.00 98.12 286 PHE A N 1
ATOM 2392 C CA . PHE A 1 286 ? 1.113 3.937 -7.635 1.00 98.12 286 PHE A CA 1
ATOM 2393 C C . PHE A 1 286 ? 1.284 4.188 -9.135 1.00 98.12 286 PHE A C 1
ATOM 2395 O O . PHE A 1 286 ? 2.047 3.473 -9.788 1.00 98.12 286 PHE A O 1
ATOM 2402 N N . PHE A 1 287 ? 0.639 5.224 -9.674 1.00 98.12 287 PHE A N 1
ATOM 2403 C CA . PHE A 1 287 ? 0.783 5.595 -11.079 1.00 98.12 287 PHE A CA 1
ATOM 2404 C C . PHE A 1 287 ? 2.203 6.077 -11.416 1.00 98.12 287 PHE A C 1
ATOM 2406 O O . PHE A 1 287 ? 2.789 5.638 -12.408 1.00 98.12 287 PHE A O 1
ATOM 2413 N N . VAL A 1 288 ? 2.805 6.915 -10.564 1.00 98.06 288 VAL A N 1
ATOM 2414 C CA . VAL A 1 288 ? 4.204 7.357 -10.714 1.00 98.06 288 VAL A CA 1
ATOM 2415 C C . VAL A 1 288 ? 5.168 6.170 -10.662 1.00 98.06 288 VAL A C 1
ATOM 2417 O O . VAL A 1 288 ? 6.063 6.064 -11.506 1.00 98.06 288 VAL A O 1
ATOM 2420 N N . LEU A 1 289 ? 4.972 5.254 -9.708 1.00 97.19 289 LEU A N 1
ATOM 2421 C CA . LEU A 1 289 ? 5.766 4.029 -9.602 1.00 97.19 289 LEU A CA 1
ATOM 2422 C C . LEU A 1 289 ? 5.627 3.169 -10.859 1.00 97.19 289 LEU A C 1
ATOM 2424 O O . LEU A 1 289 ? 6.641 2.729 -11.398 1.00 97.19 289 LEU A O 1
ATOM 2428 N N . PHE A 1 290 ? 4.406 2.977 -11.364 1.00 97.50 290 PHE A N 1
ATOM 2429 C CA . PHE A 1 290 ? 4.151 2.249 -12.606 1.00 97.50 290 PHE A CA 1
ATOM 2430 C C . PHE A 1 290 ? 4.914 2.853 -13.791 1.00 97.50 290 PHE A C 1
ATOM 2432 O O . PHE A 1 290 ? 5.626 2.128 -14.495 1.00 97.50 290 PHE A O 1
ATOM 2439 N N . LEU A 1 291 ? 4.797 4.167 -14.004 1.00 97.25 291 LEU A N 1
ATOM 2440 C CA . LEU A 1 291 ? 5.440 4.848 -15.126 1.00 97.25 291 LEU A CA 1
ATOM 2441 C C . LEU A 1 291 ? 6.958 4.718 -15.057 1.00 97.25 291 LEU A C 1
ATOM 2443 O O . LEU A 1 291 ? 7.587 4.251 -16.010 1.00 97.25 291 LEU A O 1
ATOM 2447 N N . GLY A 1 292 ? 7.563 5.092 -13.931 1.00 95.69 292 GLY A N 1
ATOM 2448 C CA . GLY A 1 292 ? 9.016 5.073 -13.838 1.00 95.69 292 GLY A CA 1
ATOM 2449 C C . GLY A 1 292 ? 9.595 3.658 -13.817 1.00 95.69 292 GLY A C 1
ATOM 2450 O O . GLY A 1 292 ? 10.638 3.423 -14.434 1.00 95.69 292 GLY A O 1
ATOM 2451 N N . ASN A 1 293 ? 8.896 2.682 -13.225 1.00 94.94 293 ASN A N 1
ATOM 2452 C CA . ASN A 1 293 ? 9.308 1.281 -13.291 1.00 94.94 293 ASN A CA 1
ATOM 2453 C C . ASN A 1 293 ? 9.244 0.751 -14.726 1.00 94.94 293 ASN A C 1
ATOM 2455 O O . ASN A 1 293 ? 10.200 0.130 -15.194 1.00 94.94 293 ASN A O 1
ATOM 2459 N N . SER A 1 294 ? 8.175 1.067 -15.459 1.00 94.69 294 SER A N 1
ATOM 2460 C CA . SER A 1 294 ? 8.023 0.676 -16.862 1.00 94.69 294 SER A CA 1
ATOM 2461 C C . SER A 1 294 ? 9.114 1.287 -17.743 1.00 94.69 294 SER A C 1
ATOM 2463 O O . SER A 1 294 ? 9.744 0.568 -18.522 1.00 94.69 294 SER A O 1
ATOM 2465 N N . ILE A 1 295 ? 9.408 2.581 -17.573 1.00 94.69 295 ILE A N 1
ATOM 2466 C CA . ILE A 1 295 ? 10.470 3.288 -18.308 1.00 94.69 295 ILE A CA 1
ATOM 2467 C C . ILE A 1 295 ? 11.851 2.699 -17.979 1.00 94.69 295 ILE A C 1
ATOM 2469 O O . ILE A 1 295 ? 12.647 2.431 -18.881 1.00 94.69 295 ILE A O 1
ATOM 2473 N N . SER A 1 296 ? 12.145 2.447 -16.700 1.00 92.50 296 SER A N 1
ATOM 2474 C CA . SER A 1 296 ? 13.426 1.879 -16.255 1.00 92.50 296 SER A CA 1
ATOM 2475 C C . SER A 1 296 ? 13.642 0.445 -16.758 1.00 92.50 296 SER A C 1
ATOM 2477 O O . SER A 1 296 ? 14.735 0.093 -17.234 1.00 92.50 296 SER A O 1
ATOM 2479 N N . THR A 1 297 ? 12.599 -0.387 -16.694 1.00 91.50 297 THR A N 1
ATOM 2480 C CA . THR A 1 297 ? 12.616 -1.762 -17.207 1.00 91.50 297 THR A CA 1
ATOM 2481 C C . THR A 1 297 ? 12.799 -1.754 -18.721 1.00 91.50 297 THR A C 1
ATOM 2483 O O . THR A 1 297 ? 13.713 -2.415 -19.221 1.00 91.50 297 THR A O 1
ATOM 2486 N N . TRP A 1 298 ? 12.024 -0.939 -19.443 1.00 91.31 298 TRP A N 1
ATOM 2487 C CA . TRP A 1 298 ? 12.168 -0.757 -20.888 1.00 91.31 298 TRP A CA 1
ATOM 2488 C C . TRP A 1 298 ? 13.587 -0.327 -21.276 1.00 91.31 298 TRP A C 1
ATOM 2490 O O . TRP A 1 298 ? 14.227 -0.987 -22.095 1.00 91.31 298 TRP A O 1
ATOM 2500 N N . GLY A 1 299 ? 14.132 0.710 -20.631 1.00 90.06 299 GLY A N 1
ATOM 2501 C CA . GLY A 1 299 ? 15.495 1.181 -20.889 1.00 90.06 299 GLY A CA 1
ATOM 2502 C C . GLY A 1 299 ? 16.554 0.104 -20.629 1.00 90.06 299 GLY A C 1
ATOM 2503 O O . GLY A 1 299 ? 17.530 -0.020 -21.366 1.00 90.06 299 GLY A O 1
ATOM 2504 N N . THR A 1 300 ? 16.345 -0.748 -19.623 1.00 86.88 300 THR A N 1
ATOM 250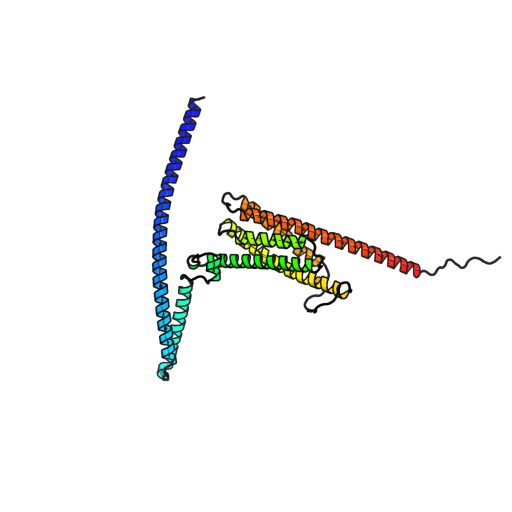5 C CA . THR A 1 300 ? 17.239 -1.883 -19.350 1.00 86.88 300 THR A CA 1
ATOM 2506 C C . THR A 1 300 ? 17.164 -2.950 -20.445 1.00 86.88 300 THR A C 1
ATOM 2508 O O . THR A 1 300 ? 18.197 -3.505 -20.827 1.00 86.88 300 THR A O 1
ATOM 2511 N N . VAL A 1 301 ? 15.972 -3.234 -20.973 1.00 87.38 301 VAL A N 1
ATOM 2512 C CA . VAL A 1 301 ? 15.790 -4.168 -22.094 1.00 87.38 301 VAL A CA 1
ATOM 2513 C C . VAL A 1 301 ? 16.423 -3.614 -23.369 1.00 87.38 301 VAL A C 1
ATOM 2515 O O . VAL A 1 301 ? 17.188 -4.333 -24.013 1.00 87.38 301 VAL A O 1
ATOM 2518 N N . ALA A 1 302 ? 16.177 -2.343 -23.691 1.00 87.38 302 ALA A N 1
ATOM 2519 C CA . ALA A 1 302 ? 16.727 -1.676 -24.869 1.00 87.38 302 ALA A CA 1
ATOM 2520 C C . ALA A 1 302 ? 18.264 -1.701 -24.875 1.00 87.38 302 ALA A C 1
ATOM 2522 O O . ALA A 1 302 ? 18.866 -2.164 -25.845 1.00 87.38 302 ALA A O 1
ATOM 2523 N N . ASN A 1 303 ? 18.898 -1.328 -23.756 1.00 85.38 303 ASN A N 1
ATOM 2524 C CA . ASN A 1 303 ? 20.358 -1.358 -23.631 1.00 85.38 303 ASN A CA 1
ATOM 2525 C C . ASN A 1 303 ? 20.916 -2.776 -23.825 1.00 85.38 303 ASN A C 1
ATOM 2527 O O . ASN A 1 303 ? 21.862 -2.974 -24.582 1.00 85.38 303 ASN A O 1
ATOM 2531 N N . LYS A 1 304 ? 20.285 -3.796 -23.223 1.00 82.81 304 LYS A N 1
ATOM 2532 C CA . LYS A 1 304 ? 20.738 -5.189 -23.386 1.00 82.81 304 LYS A CA 1
ATOM 2533 C C . LYS A 1 304 ? 20.552 -5.736 -24.800 1.00 82.81 304 LYS A C 1
ATOM 2535 O O . LYS A 1 304 ? 21.308 -6.618 -25.208 1.00 82.81 304 LYS A O 1
ATOM 2540 N N . LEU A 1 305 ? 19.532 -5.288 -25.529 1.00 82.25 305 LEU A N 1
ATOM 2541 C CA . LEU A 1 305 ? 19.355 -5.652 -26.937 1.00 82.25 305 LEU A CA 1
ATOM 2542 C C . LEU A 1 305 ? 20.428 -4.990 -27.811 1.00 82.25 305 LEU A C 1
ATOM 2544 O O . LEU A 1 305 ? 20.959 -5.644 -28.713 1.00 82.25 305 LEU A O 1
ATOM 2548 N N . GLY A 1 306 ? 20.794 -3.744 -27.497 1.00 81.44 306 GLY A N 1
ATOM 2549 C CA . GLY A 1 306 ? 21.918 -3.035 -28.108 1.00 81.44 306 GLY A CA 1
ATOM 2550 C C . GLY A 1 306 ? 23.245 -3.775 -27.923 1.00 81.44 306 GLY A C 1
ATOM 2551 O O . GLY A 1 306 ? 23.887 -4.122 -28.915 1.00 81.44 306 GLY A O 1
ATOM 2552 N N . ASP A 1 307 ? 23.600 -4.118 -26.681 1.00 80.00 307 ASP A N 1
ATOM 2553 C CA . ASP A 1 307 ? 24.855 -4.817 -26.358 1.00 80.00 307 ASP A CA 1
ATOM 2554 C C . ASP A 1 307 ? 24.972 -6.165 -27.074 1.00 80.00 307 ASP A C 1
ATOM 2556 O O . ASP A 1 307 ? 26.002 -6.477 -27.671 1.00 80.00 307 ASP A O 1
ATOM 2560 N N . LYS A 1 308 ? 23.891 -6.958 -27.090 1.00 78.31 308 LYS A N 1
ATOM 2561 C CA . LYS A 1 308 ? 23.869 -8.240 -27.813 1.00 78.31 308 LYS A CA 1
ATOM 2562 C C . LYS A 1 308 ? 24.062 -8.063 -29.312 1.00 78.31 308 LYS A C 1
ATOM 2564 O O . LYS A 1 308 ? 24.747 -8.868 -29.939 1.00 78.31 308 LYS A O 1
ATOM 2569 N N . SER A 1 309 ? 23.456 -7.027 -29.884 1.00 79.38 309 SER A N 1
ATOM 2570 C CA . SER A 1 309 ? 23.602 -6.717 -31.307 1.00 79.38 309 SER A CA 1
ATOM 2571 C C . SER A 1 309 ? 25.042 -6.310 -31.631 1.00 79.38 309 SER A C 1
ATOM 2573 O O . SER A 1 309 ? 25.588 -6.736 -32.648 1.00 79.38 309 SER A O 1
ATOM 2575 N N . HIS A 1 310 ? 25.683 -5.539 -30.749 1.00 81.12 310 HIS A N 1
ATOM 2576 C CA . HIS A 1 310 ? 27.089 -5.158 -30.870 1.00 81.12 310 HIS A CA 1
ATOM 2577 C C . HIS A 1 310 ? 28.032 -6.368 -30.747 1.00 81.12 310 HIS A C 1
ATOM 2579 O O . HIS A 1 310 ? 28.880 -6.581 -31.613 1.00 81.12 310 HIS A O 1
ATOM 2585 N N . GLU A 1 311 ? 27.834 -7.225 -29.743 1.00 81.56 311 GLU A N 1
ATOM 2586 C CA . GLU A 1 311 ? 28.635 -8.438 -29.540 1.00 81.56 311 GLU A CA 1
ATOM 2587 C C . GLU A 1 311 ? 28.525 -9.405 -30.734 1.00 81.56 311 GLU A C 1
ATOM 2589 O O . GLU A 1 311 ? 29.524 -9.954 -31.202 1.00 81.56 311 GLU A O 1
ATOM 2594 N N . GLN A 1 312 ? 27.321 -9.576 -31.291 1.00 82.94 312 GLN A N 1
ATOM 2595 C CA . GLN A 1 312 ? 27.114 -10.383 -32.496 1.00 82.94 312 GLN A CA 1
ATOM 2596 C C . GLN A 1 312 ? 27.838 -9.809 -33.719 1.00 82.94 312 GLN A C 1
ATOM 2598 O O . GLN A 1 312 ? 28.378 -10.580 -34.515 1.00 82.94 312 GLN A O 1
ATOM 2603 N N . ARG A 1 313 ? 27.879 -8.479 -33.877 1.00 84.44 313 ARG A N 1
ATOM 2604 C CA . ARG A 1 313 ? 28.632 -7.825 -34.960 1.00 84.44 313 ARG A CA 1
ATOM 2605 C C . ARG A 1 313 ? 30.133 -8.079 -34.826 1.00 84.44 313 ARG A C 1
ATOM 2607 O O . ARG A 1 313 ? 30.749 -8.487 -35.807 1.00 84.44 313 ARG A O 1
ATOM 2614 N N . LEU A 1 314 ? 30.691 -7.932 -33.623 1.00 88.25 314 LEU A N 1
ATOM 2615 C CA . LEU A 1 314 ? 32.106 -8.215 -33.357 1.00 88.25 314 LEU A CA 1
ATOM 2616 C C . LEU A 1 314 ? 32.462 -9.684 -33.621 1.00 88.25 314 LEU A C 1
ATOM 2618 O O . LEU A 1 314 ? 33.460 -9.962 -34.281 1.00 88.25 314 LEU A O 1
ATOM 2622 N N . ARG A 1 315 ? 31.619 -10.634 -33.188 1.00 86.62 315 ARG A N 1
ATOM 2623 C CA . ARG A 1 315 ? 31.820 -12.068 -33.473 1.00 86.62 315 ARG A CA 1
ATOM 2624 C C . ARG A 1 315 ? 31.774 -12.384 -34.970 1.00 86.62 315 ARG A C 1
ATOM 2626 O O . ARG A 1 315 ? 32.546 -13.207 -35.444 1.00 86.62 315 ARG A O 1
ATOM 2633 N N . ARG A 1 316 ? 30.885 -11.741 -35.735 1.00 88.00 316 ARG A N 1
ATOM 2634 C CA . ARG A 1 316 ? 30.849 -11.905 -37.201 1.00 88.00 316 ARG A CA 1
ATOM 2635 C C . ARG A 1 316 ? 32.116 -11.358 -37.857 1.00 88.00 316 ARG A C 1
ATOM 2637 O O . ARG A 1 316 ? 32.652 -12.001 -38.751 1.00 88.00 316 ARG A O 1
ATOM 2644 N N . GLN A 1 317 ? 32.612 -10.210 -37.393 1.00 89.75 317 GLN A N 1
ATOM 2645 C CA . GLN A 1 317 ? 33.866 -9.637 -37.885 1.00 89.75 317 GLN A CA 1
ATOM 2646 C C . GLN A 1 317 ? 35.068 -10.532 -37.564 1.00 89.75 317 GLN A C 1
ATOM 2648 O O . GLN A 1 317 ? 35.893 -10.756 -38.444 1.00 89.75 317 GLN A O 1
ATOM 2653 N N . SER A 1 318 ? 35.163 -11.089 -36.352 1.00 88.62 318 SER A N 1
ATOM 2654 C CA . SER A 1 318 ? 36.269 -11.987 -35.996 1.00 88.62 318 SER A CA 1
ATOM 2655 C C . SER A 1 318 ? 36.238 -13.298 -36.785 1.00 88.62 318 SER A C 1
ATOM 2657 O O . SER A 1 318 ? 37.283 -13.735 -37.262 1.00 88.62 318 SER A O 1
ATOM 2659 N N . LEU A 1 319 ? 35.056 -13.887 -37.001 1.00 88.94 319 LEU A N 1
ATOM 2660 C CA . LEU A 1 319 ? 34.894 -15.069 -37.857 1.00 88.94 319 LEU A CA 1
ATOM 2661 C C . LEU A 1 319 ? 35.311 -14.788 -39.305 1.00 88.94 319 LEU A C 1
ATOM 2663 O O . LEU A 1 319 ? 36.049 -15.580 -39.884 1.00 88.94 319 LEU A O 1
ATOM 2667 N N . TYR A 1 320 ? 34.924 -13.634 -39.855 1.00 87.06 320 TYR A N 1
ATOM 2668 C CA . TYR A 1 320 ? 35.347 -13.216 -41.193 1.00 87.06 320 TYR A CA 1
ATOM 2669 C C . TYR A 1 320 ? 36.875 -13.060 -41.304 1.00 87.06 320 TYR A C 1
ATOM 2671 O O . TYR A 1 320 ? 37.475 -13.493 -42.286 1.00 87.06 320 TYR A O 1
ATOM 2679 N N . GLN A 1 321 ? 37.532 -12.490 -40.285 1.00 86.50 321 GLN A N 1
ATOM 2680 C CA . GLN A 1 321 ? 38.998 -12.381 -40.257 1.00 86.50 321 GLN A CA 1
ATOM 2681 C C . GLN A 1 321 ? 39.680 -13.754 -40.163 1.00 86.50 321 GLN A C 1
ATOM 2683 O O . GLN A 1 321 ? 40.666 -13.999 -40.856 1.00 86.50 321 GLN A O 1
ATOM 2688 N N . LEU A 1 322 ? 39.138 -14.673 -39.359 1.00 85.38 322 LEU A N 1
ATOM 2689 C CA . LEU A 1 322 ? 39.650 -16.042 -39.252 1.00 85.38 322 LEU A CA 1
ATOM 2690 C C . LEU A 1 322 ? 39.509 -16.815 -40.571 1.00 85.38 322 LEU A C 1
ATOM 2692 O O . LEU A 1 322 ? 40.445 -17.506 -40.973 1.00 85.38 322 LEU A O 1
ATOM 2696 N N . GLU A 1 323 ? 38.381 -16.679 -41.271 1.00 86.75 323 GLU A N 1
ATOM 2697 C CA . GLU A 1 323 ? 38.189 -17.276 -42.600 1.00 86.75 323 GLU A CA 1
ATOM 2698 C C . GLU A 1 323 ? 39.165 -16.708 -43.634 1.00 86.75 323 GLU A C 1
ATOM 2700 O O . GLU A 1 323 ? 39.712 -17.464 -44.440 1.00 86.75 323 GLU A O 1
ATOM 2705 N N . LYS A 1 324 ? 39.439 -15.398 -43.586 1.00 83.38 324 LYS A N 1
ATOM 2706 C CA . LYS A 1 324 ? 40.412 -14.751 -44.472 1.00 83.38 324 LYS A CA 1
ATOM 2707 C C . LYS A 1 324 ? 41.839 -15.252 -44.227 1.00 83.38 324 LYS A C 1
ATOM 2709 O O . LYS A 1 324 ? 42.531 -15.548 -45.193 1.00 83.38 324 LYS A O 1
ATOM 2714 N N . CYS A 1 325 ? 42.257 -15.419 -42.970 1.00 76.00 325 CYS A N 1
ATOM 2715 C CA . CYS A 1 325 ? 43.573 -15.978 -42.631 1.00 76.00 325 CYS A CA 1
ATOM 2716 C C . CYS A 1 325 ? 43.729 -17.461 -43.011 1.00 76.00 325 CYS A C 1
ATOM 2718 O O . CYS A 1 325 ? 44.851 -17.939 -43.151 1.00 76.00 325 CYS A O 1
ATOM 2720 N N . LYS A 1 326 ? 42.625 -18.207 -43.157 1.00 77.00 326 LYS A N 1
ATOM 2721 C CA . LYS A 1 326 ? 42.652 -19.643 -43.479 1.00 77.00 326 LYS A CA 1
ATOM 2722 C C . LYS A 1 326 ? 42.714 -19.934 -44.983 1.00 77.00 326 LYS A C 1
ATOM 2724 O O . LYS A 1 326 ? 43.002 -21.070 -45.352 1.00 77.00 326 LYS A O 1
ATOM 2729 N N . LYS A 1 327 ? 42.460 -18.948 -45.854 1.00 66.00 327 LYS A N 1
ATOM 2730 C CA . LYS A 1 327 ? 42.694 -19.082 -47.300 1.00 66.00 327 LYS A CA 1
ATOM 2731 C C . LYS A 1 327 ? 44.178 -18.817 -47.591 1.00 66.00 327 LYS A C 1
ATOM 2733 O O . LYS A 1 327 ? 44.597 -17.671 -47.444 1.00 66.00 327 LYS A O 1
ATOM 2738 N N . PRO A 1 328 ? 44.981 -19.826 -47.983 1.00 57.56 328 PRO A N 1
ATOM 2739 C CA . PRO A 1 328 ? 46.331 -19.565 -48.458 1.00 57.56 328 PRO A CA 1
ATOM 2740 C C . PRO A 1 328 ? 46.241 -18.766 -49.758 1.00 57.56 328 PRO A C 1
ATOM 2742 O O . PRO A 1 328 ? 45.353 -19.002 -50.579 1.00 57.56 328 PRO A O 1
ATOM 2745 N N . ASP A 1 329 ? 47.145 -17.806 -49.916 1.00 60.62 329 ASP A N 1
ATOM 2746 C CA . ASP A 1 329 ? 47.228 -16.934 -51.080 1.00 60.62 329 ASP A CA 1
ATOM 2747 C C . ASP A 1 329 ? 47.596 -17.774 -52.317 1.00 60.62 329 ASP A C 1
ATOM 2749 O O . ASP A 1 329 ? 48.762 -18.013 -52.620 1.00 60.62 329 ASP A O 1
ATOM 2753 N N . SER A 1 330 ? 46.592 -18.294 -53.023 1.00 54.19 330 SER A N 1
ATOM 2754 C CA . SER A 1 330 ? 46.755 -19.047 -54.274 1.00 54.19 330 SER A CA 1
ATOM 2755 C C . SER A 1 330 ? 46.980 -18.122 -55.482 1.00 54.19 330 SER A C 1
ATOM 2757 O O . SER A 1 330 ? 46.663 -18.484 -56.612 1.00 54.19 330 SER A O 1
ATOM 2759 N N . SER A 1 331 ? 47.517 -16.923 -55.247 1.00 54.78 331 SER A N 1
ATOM 2760 C CA . SER A 1 331 ? 47.620 -15.814 -56.206 1.00 54.78 331 SER A CA 1
ATOM 2761 C C . SER A 1 331 ? 49.076 -15.369 -56.429 1.00 54.78 331 SER A C 1
ATOM 2763 O O . SER A 1 331 ? 49.353 -14.183 -56.556 1.00 54.78 331 SER A O 1
ATOM 2765 N N . GLY A 1 332 ? 50.032 -16.306 -56.456 1.00 52.72 332 GLY A N 1
ATOM 2766 C CA . GLY A 1 332 ? 51.463 -15.965 -56.514 1.00 52.72 332 GLY A CA 1
ATOM 2767 C C . GLY A 1 332 ? 52.368 -16.915 -57.298 1.00 52.72 332 GLY A C 1
ATOM 2768 O O . GLY A 1 332 ? 53.545 -17.010 -56.973 1.00 52.72 332 GLY A O 1
ATOM 2769 N N . LEU A 1 333 ? 51.863 -17.643 -58.300 1.00 49.97 333 LEU A N 1
ATOM 2770 C CA . LEU A 1 333 ? 52.682 -18.571 -59.099 1.00 49.97 333 LEU A CA 1
ATOM 2771 C C . LEU A 1 333 ? 52.324 -18.529 -60.593 1.00 49.97 333 LEU A C 1
ATOM 2773 O O . LEU A 1 333 ? 52.017 -19.542 -61.199 1.00 49.97 333 LEU A O 1
ATOM 2777 N N . HIS A 1 334 ? 52.364 -17.343 -61.200 1.00 52.03 334 HIS A N 1
ATOM 2778 C CA . HIS A 1 334 ? 52.449 -17.199 -62.658 1.00 52.03 334 HIS A CA 1
ATOM 2779 C C . HIS A 1 334 ? 53.131 -15.873 -63.014 1.00 52.03 334 HIS A C 1
ATOM 2781 O O . HIS A 1 334 ? 52.464 -14.892 -63.310 1.00 52.03 334 HIS A O 1
ATOM 2787 N N . HIS A 1 335 ? 54.464 -15.836 -62.961 1.00 52.34 335 HIS A N 1
ATOM 2788 C CA . HIS A 1 335 ? 55.271 -15.026 -63.882 1.00 52.34 335 HIS A CA 1
ATOM 2789 C C . HIS A 1 335 ? 56.760 -15.334 -63.703 1.00 52.34 335 HIS A C 1
ATOM 2791 O O . HIS A 1 335 ? 57.399 -14.811 -62.800 1.00 52.34 335 HIS A O 1
ATOM 2797 N N . HIS A 1 336 ? 57.288 -16.224 -64.547 1.00 48.16 336 HIS A N 1
ATOM 2798 C CA . HIS A 1 336 ? 58.584 -16.073 -65.222 1.00 48.16 336 HIS A CA 1
ATOM 2799 C C . HIS A 1 336 ? 58.875 -17.327 -66.056 1.00 48.16 336 HIS A C 1
ATOM 2801 O O . HIS A 1 336 ? 59.399 -18.324 -65.564 1.00 48.16 336 HIS A O 1
ATOM 2807 N N . ARG A 1 337 ? 58.517 -17.258 -67.336 1.00 47.22 337 ARG A N 1
ATOM 2808 C CA . ARG A 1 337 ? 59.207 -17.924 -68.441 1.00 47.22 337 ARG A CA 1
ATOM 2809 C C . ARG A 1 337 ? 58.929 -17.070 -69.663 1.00 47.22 337 ARG A C 1
ATOM 2811 O O . ARG A 1 337 ? 57.784 -17.029 -70.088 1.00 47.22 337 ARG A O 1
ATOM 2818 N N . ASP A 1 338 ? 59.946 -16.329 -70.071 1.00 51.84 338 ASP A N 1
ATOM 2819 C 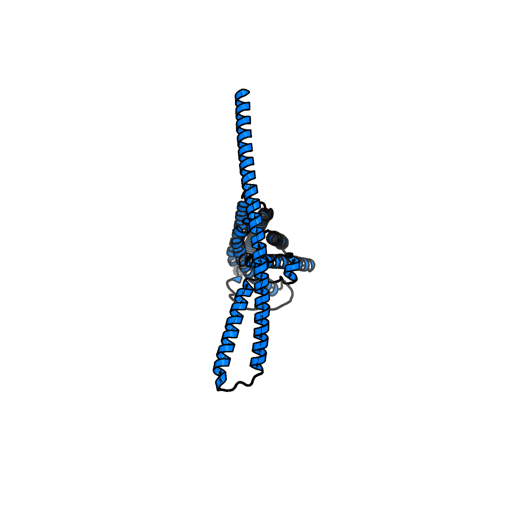CA . ASP A 1 338 ? 60.396 -16.165 -71.452 1.00 51.84 338 ASP A CA 1
ATOM 2820 C C . ASP A 1 338 ? 61.849 -15.678 -71.408 1.00 51.84 338 ASP A C 1
ATOM 2822 O O . ASP A 1 338 ? 62.154 -14.841 -70.520 1.00 51.84 338 ASP A O 1
#

Sequence (338 aa):
MDVLDSLDTDHSFSSHMEEWDSMTEEYKQLEEEHKAYKQKVEELKNLQNKLGTSIKKQRKDLLQLSEKLQGCDVPAEYRSRMSDITEKMKERSEVFREIEAFLPKDNGIFLNTTLGRINVTMFSKSAKHRVGDAIFHFLLVWYYCTLTLRESILIVNGSRIKGWWVAHHYISTYLTGVGLTWPDSTTYHLFRDQYMDFSIYLSFVQILQYYYQSGCLYRLRALGERHNMDITVEGFQTWMWRGLKFLLPFVYLGHFFQLYNAYTLYQLSLLPECEEWQVLMMSATFFVLFLGNSISTWGTVANKLGDKSHEQRLRRQSLYQLEKCKKPDSSGLHHHRD

Organism: Branchiostoma floridae (NCBI:txid7739)